Protein AF-A0A964MWN6-F1 (afdb_monomer_lite)

pLDDT: mean 82.0, std 18.93, range [24.66, 98.44]

Foldseek 3Di:
DDFAFAAADDDDDPDPPPPPPPPPQDPPPDPVNVVVDDPDDDPDDDDDPPDDEDDQECPDQAPQGHHNADPPWQWAWEDAQFWIWIATFQFIWIWTDCHPPDNDTHHTPDDRHGQLLSCDPLDWDSVVDTGGNKHWYQDPVVRHIYIDGDDPDDTDDDPPDDDDDDPPDDDDRDDDSHPPPVHPGDHRDRPPHDDDD

Secondary structure (DSSP, 8-state):
-----B--------S--------PPPPTTSHHHHHH---S--SSPPPP-------SSTTEEETTEEE---SS--EEEEE-SSEEEEEETTEEEEEE-SSSS-SSS--EEEEEEEGGGGGTTS-HHHHH---S--EEEEETTTTEEEEE----SPPPPPTTPPPPPPTTSPPPPPPPSSTT-S-SPPPPP-PPPPPP-

Sequence (197 aa):
MKTVIVFVLLLAASGQQPPNVGRPAAAPGSAEGAQVEQRAQGEGPAPEVVASFDGLGVGFEGPHGTSTGRNPSDNSLAVGPDHIVQVVNSKFAIFTKKGAKFDSTGRILYGAVNTNTLFSGFGGTCDARNNGDAVVRYDQLANRWLFVMPIFRRAAERPDQPAVPKPGGPALVSVPGVAGQPGRAARLITPPPAVAA

Structure (mmCIF, N/CA/C/O backbone):
data_AF-A0A964MWN6-F1
#
_entry.id   AF-A0A964MWN6-F1
#
loop_
_atom_site.group_PDB
_atom_site.id
_atom_site.type_symbol
_atom_site.label_atom_id
_atom_site.label_alt_id
_atom_site.label_comp_id
_atom_site.label_asym_id
_atom_site.label_entity_id
_atom_site.label_seq_id
_atom_site.pdbx_PDB_ins_code
_atom_site.Cartn_x
_atom_site.Cartn_y
_atom_site.Cartn_z
_atom_site.occupancy
_atom_site.B_iso_or_equiv
_atom_site.auth_seq_id
_atom_site.auth_comp_id
_atom_site.auth_asym_id
_atom_site.auth_atom_id
_atom_site.pdbx_PDB_model_num
ATOM 1 N N . MET A 1 1 ? 5.201 -17.113 12.337 1.00 28.30 1 MET A N 1
ATOM 2 C CA . MET A 1 1 ? 5.567 -16.091 11.328 1.00 28.30 1 MET A CA 1
ATOM 3 C C . MET A 1 1 ? 4.992 -16.499 9.975 1.00 28.30 1 MET A C 1
ATOM 5 O O . MET A 1 1 ? 5.456 -17.484 9.420 1.00 28.30 1 MET A O 1
ATOM 9 N N . LYS A 1 2 ? 3.949 -15.832 9.467 1.00 25.53 2 LYS A N 1
ATOM 10 C CA . LYS A 1 2 ? 3.402 -16.114 8.125 1.00 25.53 2 LYS A CA 1
ATOM 11 C C . LYS A 1 2 ? 3.334 -14.819 7.311 1.00 25.53 2 LYS A C 1
ATOM 13 O O . LYS A 1 2 ? 2.815 -13.814 7.792 1.00 25.53 2 LYS A O 1
ATOM 18 N N . THR A 1 3 ? 3.949 -14.919 6.138 1.00 24.66 3 THR A N 1
ATOM 19 C CA . THR A 1 3 ? 4.262 -13.962 5.071 1.00 24.66 3 THR A CA 1
ATOM 20 C C . THR A 1 3 ? 3.141 -12.971 4.750 1.00 24.66 3 THR A C 1
ATOM 22 O O . THR A 1 3 ? 2.000 -13.379 4.556 1.00 24.66 3 THR A O 1
ATOM 25 N N . VAL A 1 4 ? 3.475 -11.680 4.639 1.00 28.53 4 VAL A N 1
ATOM 26 C CA . VAL A 1 4 ? 2.650 -10.709 3.905 1.00 28.53 4 VAL A CA 1
ATOM 27 C C . VAL A 1 4 ? 2.867 -10.980 2.423 1.00 28.53 4 VAL A C 1
ATOM 29 O O . VAL A 1 4 ? 3.995 -10.911 1.943 1.00 28.53 4 VAL A O 1
ATOM 32 N N . ILE A 1 5 ? 1.794 -11.343 1.730 1.00 30.55 5 ILE A N 1
ATOM 33 C CA . ILE A 1 5 ? 1.815 -11.729 0.324 1.00 30.55 5 ILE A CA 1
ATOM 34 C C . ILE A 1 5 ? 1.378 -10.525 -0.512 1.00 30.55 5 ILE A C 1
ATOM 36 O O . ILE A 1 5 ? 0.227 -10.094 -0.422 1.00 30.55 5 ILE A O 1
ATOM 40 N N . VAL A 1 6 ? 2.294 -9.994 -1.319 1.00 32.97 6 VAL A N 1
ATOM 41 C CA . VAL A 1 6 ? 1.993 -8.987 -2.342 1.00 32.97 6 VAL A CA 1
ATOM 42 C C . VAL A 1 6 ? 1.888 -9.704 -3.680 1.00 32.97 6 VAL A C 1
ATOM 44 O O . VAL A 1 6 ? 2.848 -10.326 -4.128 1.00 32.97 6 VAL A O 1
ATOM 47 N N . PHE A 1 7 ? 0.713 -9.637 -4.302 1.00 30.62 7 PHE A N 1
ATOM 48 C CA . PHE A 1 7 ? 0.514 -10.084 -5.674 1.00 30.62 7 PHE A CA 1
ATOM 49 C C . PHE A 1 7 ? 0.381 -8.846 -6.554 1.00 30.62 7 PHE A C 1
ATOM 51 O O . PHE A 1 7 ? -0.592 -8.101 -6.452 1.00 30.62 7 PHE A O 1
ATOM 58 N N . VAL A 1 8 ? 1.333 -8.648 -7.460 1.00 33.81 8 VAL A N 1
ATOM 59 C CA . VAL A 1 8 ? 1.123 -7.762 -8.607 1.00 33.81 8 VAL A CA 1
ATOM 60 C C . VAL A 1 8 ? 0.287 -8.559 -9.606 1.00 33.81 8 VAL A C 1
ATOM 62 O O . VAL A 1 8 ? 0.817 -9.403 -10.325 1.00 33.81 8 VAL A O 1
ATOM 65 N N . LEU A 1 9 ? -1.036 -8.364 -9.594 1.00 30.02 9 LEU A N 1
ATOM 66 C CA . LEU A 1 9 ? -1.930 -8.987 -10.568 1.00 30.02 9 LEU A CA 1
ATOM 67 C C . LEU A 1 9 ? -2.339 -7.987 -11.659 1.00 30.02 9 LEU A C 1
ATOM 69 O O . LEU A 1 9 ? -2.907 -6.936 -11.369 1.00 30.02 9 LEU A O 1
ATOM 73 N N . LEU A 1 10 ? -2.135 -8.389 -12.915 1.00 32.97 10 LEU A N 1
ATOM 74 C CA . LEU A 1 10 ? -2.908 -7.929 -14.066 1.00 32.97 10 LEU A CA 1
ATOM 75 C C . LEU A 1 10 ? -4.251 -8.678 -14.107 1.00 32.97 10 LEU A C 1
ATOM 77 O O . LEU A 1 10 ? -4.266 -9.908 -14.171 1.00 32.97 10 LEU A O 1
ATOM 81 N N . LEU A 1 11 ? -5.380 -7.966 -14.097 1.00 27.80 11 LEU A N 1
ATOM 82 C CA . LEU A 1 11 ? -6.679 -8.590 -14.358 1.00 27.80 11 LEU A CA 1
ATOM 83 C C . LEU A 1 11 ? -6.699 -9.198 -15.770 1.00 27.80 11 LEU A C 1
ATOM 85 O O . LEU A 1 11 ? -6.693 -8.469 -16.757 1.00 27.80 11 LEU A O 1
ATOM 89 N N . ALA A 1 12 ? -6.811 -10.521 -15.856 1.00 33.16 12 ALA A N 1
ATOM 90 C CA . ALA A 1 12 ? -7.425 -11.190 -16.995 1.00 33.16 12 ALA A CA 1
ATOM 91 C C . ALA A 1 12 ? -8.796 -11.694 -16.532 1.00 33.16 12 ALA A C 1
ATOM 93 O O . ALA A 1 12 ? -8.899 -12.719 -15.861 1.00 33.16 12 ALA A O 1
ATOM 94 N N . ALA A 1 13 ? -9.849 -10.935 -16.829 1.00 31.22 13 ALA A N 1
ATOM 95 C CA . ALA A 1 13 ? -11.217 -11.398 -16.646 1.00 31.22 13 ALA A CA 1
ATOM 96 C C . ALA A 1 13 ? -11.638 -12.176 -17.903 1.00 31.22 13 ALA A C 1
ATOM 98 O O . ALA A 1 13 ? -11.971 -11.581 -18.926 1.00 31.22 13 ALA A O 1
ATOM 99 N N . SER A 1 14 ? -11.618 -13.511 -17.843 1.00 41.31 14 SER A N 1
ATOM 100 C CA . SER A 1 14 ? -12.318 -14.365 -18.813 1.00 41.31 14 SER A CA 1
ATOM 101 C C . SER A 1 14 ? -13.792 -14.454 -18.412 1.00 41.31 14 SER A C 1
ATOM 103 O O . SER A 1 14 ? -14.255 -15.421 -17.811 1.00 41.31 14 SER A O 1
ATOM 105 N N . GLY A 1 15 ? -14.504 -13.374 -18.685 1.00 36.53 15 GLY A N 1
ATOM 106 C CA . GLY A 1 15 ? -15.933 -13.241 -18.480 1.00 36.53 15 GLY A CA 1
ATOM 107 C C . GLY A 1 15 ? -16.311 -11.894 -19.053 1.00 36.53 15 GLY A C 1
ATOM 108 O O . GLY A 1 15 ? -16.055 -10.868 -18.427 1.00 36.53 15 GLY A O 1
ATOM 109 N N . GLN A 1 16 ? -16.835 -11.882 -20.278 1.00 38.03 16 GLN A N 1
ATOM 110 C CA . GLN A 1 16 ? -17.440 -10.683 -20.839 1.00 38.03 16 GLN A CA 1
ATOM 111 C C . GLN A 1 16 ? -18.676 -10.376 -19.998 1.00 38.03 16 GLN A C 1
ATOM 113 O O . GLN A 1 16 ? -19.775 -10.844 -20.280 1.00 38.03 16 GLN A O 1
ATOM 118 N N . GLN A 1 17 ? -18.487 -9.590 -18.941 1.00 38.50 17 GLN A N 1
ATOM 119 C CA . GLN A 1 17 ? -19.571 -8.777 -18.433 1.00 38.50 17 GLN A CA 1
ATOM 120 C C . GLN A 1 17 ? -20.017 -7.928 -19.631 1.00 38.50 17 GLN A C 1
ATOM 122 O O . GLN A 1 17 ? -19.151 -7.279 -20.235 1.00 38.50 17 GLN A O 1
ATOM 127 N N . PRO A 1 18 ? -21.300 -7.968 -20.046 1.00 35.84 18 PRO A N 1
ATOM 128 C CA . PRO A 1 18 ? -21.781 -7.039 -21.059 1.00 35.84 18 PRO A CA 1
ATOM 129 C C . PRO A 1 18 ? -21.331 -5.641 -20.635 1.00 35.84 18 PRO A C 1
ATOM 131 O O . PRO A 1 18 ? -21.319 -5.374 -19.425 1.00 35.84 18 PRO A O 1
ATOM 134 N N . PRO A 1 19 ? -20.884 -4.783 -21.572 1.00 43.97 19 PRO A N 1
ATOM 135 C CA . PRO A 1 19 ? -20.426 -3.459 -21.208 1.00 43.97 19 PRO A CA 1
ATOM 136 C C . PRO A 1 19 ? -21.556 -2.834 -20.408 1.00 43.97 19 PRO A C 1
ATOM 138 O O . PRO A 1 19 ? -22.655 -2.625 -20.919 1.00 43.97 19 PRO A O 1
ATOM 141 N N . ASN A 1 20 ? -21.310 -2.617 -19.118 1.00 46.06 20 ASN A N 1
ATOM 142 C CA . ASN A 1 20 ? -22.198 -1.816 -18.318 1.00 46.06 20 ASN A CA 1
ATOM 143 C C . ASN A 1 20 ? -21.935 -0.412 -18.841 1.00 46.06 20 ASN A C 1
ATOM 145 O O . ASN A 1 20 ? -21.062 0.298 -18.340 1.00 46.06 20 ASN A O 1
ATOM 149 N N . VAL A 1 21 ? -22.602 -0.064 -19.943 1.00 49.69 21 VAL A N 1
ATOM 150 C CA . VAL A 1 21 ? -22.671 1.298 -20.452 1.00 49.69 21 VAL A CA 1
ATOM 151 C C . VAL A 1 21 ? -23.584 2.020 -19.471 1.00 49.69 21 VAL A C 1
ATOM 153 O O . VAL A 1 21 ? -24.713 2.389 -19.782 1.00 49.69 21 VAL A O 1
ATOM 156 N N . GLY A 1 22 ? -23.123 2.120 -18.220 1.00 53.06 22 GLY A N 1
ATOM 157 C CA . GLY A 1 22 ? -23.716 2.992 -17.238 1.00 53.06 22 GLY A CA 1
ATOM 158 C C . GLY A 1 22 ? -23.808 4.339 -17.920 1.00 53.06 22 GLY A C 1
ATOM 159 O O . GLY A 1 22 ? -22.834 4.798 -18.526 1.00 53.06 22 GLY A O 1
ATOM 160 N N . ARG A 1 23 ? -25.012 4.911 -17.912 1.00 55.91 23 ARG A N 1
ATOM 161 C CA . ARG A 1 23 ? -25.248 6.252 -18.430 1.00 55.91 23 ARG A CA 1
ATOM 162 C C . ARG A 1 23 ? -24.095 7.142 -17.944 1.00 55.91 23 ARG A C 1
ATOM 164 O O . ARG A 1 23 ? -23.801 7.093 -16.746 1.00 55.91 23 ARG A O 1
ATOM 171 N N . PRO A 1 24 ? -23.408 7.878 -18.840 1.00 61.50 24 PRO A N 1
ATOM 172 C CA . PRO A 1 24 ? -22.303 8.729 -18.431 1.00 61.50 24 PRO A CA 1
ATOM 173 C C . PRO A 1 24 ? -22.754 9.587 -17.253 1.00 61.50 24 PRO A C 1
ATOM 175 O O . PRO A 1 24 ? -23.879 10.094 -17.256 1.00 61.50 24 PRO A O 1
ATOM 178 N N . ALA A 1 25 ? -21.906 9.672 -16.225 1.00 68.31 25 ALA A N 1
ATOM 179 C CA . ALA A 1 25 ? -22.199 10.469 -15.045 1.00 68.31 25 ALA A CA 1
ATOM 180 C C . ALA A 1 25 ? -22.634 11.868 -15.495 1.00 68.31 25 ALA A C 1
ATOM 182 O O . ALA A 1 25 ? -21.994 12.464 -16.367 1.00 68.31 25 ALA A O 1
ATOM 183 N N . ALA A 1 26 ? -23.746 12.357 -14.945 1.00 74.94 26 ALA A N 1
ATOM 184 C CA . ALA A 1 26 ? -24.250 13.675 -15.289 1.00 74.94 26 ALA A CA 1
ATOM 185 C C . ALA A 1 26 ? -23.145 14.712 -15.054 1.00 74.94 26 ALA A C 1
ATOM 187 O O . ALA A 1 26 ? -22.478 14.695 -14.016 1.00 74.94 26 ALA A O 1
ATOM 188 N N . ALA A 1 27 ? -22.925 15.591 -16.035 1.00 74.81 27 ALA A N 1
ATOM 189 C CA . ALA A 1 27 ? -21.871 16.590 -15.945 1.00 74.81 27 ALA A CA 1
ATOM 190 C C . ALA A 1 27 ? -22.065 17.445 -14.674 1.00 74.81 27 ALA A C 1
ATOM 192 O O . ALA A 1 27 ? -23.202 17.857 -14.401 1.00 74.81 27 ALA A O 1
ATOM 193 N N . PRO A 1 28 ? -20.996 17.737 -13.909 1.00 72.50 28 PRO A N 1
ATOM 194 C CA . PRO A 1 28 ? -21.079 18.640 -12.766 1.00 72.50 28 PRO A CA 1
ATOM 195 C C . PRO A 1 28 ? -21.712 19.977 -13.181 1.00 72.50 28 PRO A C 1
ATOM 197 O O . PRO A 1 28 ? -21.315 20.562 -14.185 1.00 72.50 28 PRO A O 1
ATOM 200 N N . GLY A 1 29 ? -22.727 20.437 -12.444 1.00 75.56 29 GLY A N 1
ATOM 201 C CA . GLY A 1 29 ? -23.453 21.682 -12.739 1.00 75.56 29 GLY A CA 1
ATOM 202 C C . GLY A 1 29 ? -24.549 21.586 -13.811 1.00 75.56 29 GLY A C 1
ATOM 203 O O . GLY A 1 29 ? -25.249 22.569 -14.044 1.00 75.56 29 GLY A O 1
ATOM 204 N N . SER A 1 30 ? -24.749 20.427 -14.447 1.00 84.56 30 SER A N 1
ATOM 205 C CA . SER A 1 30 ? -25.923 20.198 -15.301 1.00 84.56 30 SER A CA 1
ATOM 206 C C . SER A 1 30 ? -27.205 20.075 -14.471 1.00 84.56 30 SER A C 1
ATOM 208 O O . SER A 1 30 ? -27.163 19.704 -13.297 1.00 84.56 30 SER A O 1
ATOM 210 N N . ALA A 1 31 ? -28.363 20.317 -15.096 1.00 84.94 31 ALA A N 1
ATOM 211 C CA . ALA A 1 31 ? -29.659 20.092 -14.456 1.00 84.94 31 ALA A CA 1
ATOM 212 C C . ALA A 1 31 ? -29.800 18.648 -13.944 1.00 84.94 31 ALA A C 1
ATOM 214 O O . ALA A 1 31 ? -30.319 18.437 -12.856 1.00 84.94 31 ALA A O 1
ATOM 215 N N . GLU A 1 32 ? -29.281 17.667 -14.689 1.00 83.62 32 GLU A N 1
ATOM 216 C CA . GLU A 1 32 ? -29.275 16.254 -14.293 1.00 83.62 32 GLU A CA 1
ATOM 217 C C . GLU A 1 32 ? -28.345 15.985 -13.102 1.00 83.62 32 GLU A C 1
ATOM 219 O O . GLU A 1 32 ? -28.713 15.250 -12.190 1.00 83.62 32 GLU A O 1
ATOM 224 N N . GLY 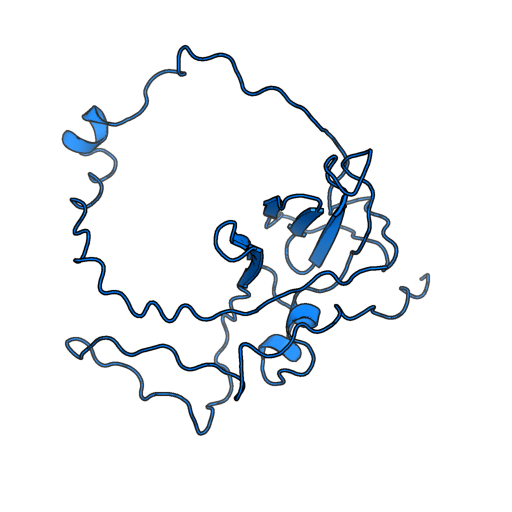A 1 33 ? -27.164 16.612 -13.075 1.00 82.44 33 GLY A N 1
ATOM 225 C CA . GLY A 1 33 ? -26.222 16.513 -11.958 1.00 82.44 33 GLY A CA 1
ATOM 226 C C . GLY A 1 33 ? -26.792 17.113 -10.675 1.00 82.44 33 GLY A C 1
ATOM 227 O O . GLY A 1 33 ? -26.651 16.526 -9.607 1.00 82.44 33 GLY A O 1
ATOM 228 N N . ALA A 1 34 ? -27.520 18.226 -10.792 1.00 84.81 34 ALA A N 1
ATOM 229 C CA . ALA A 1 34 ? -28.180 18.873 -9.662 1.00 84.81 34 ALA A CA 1
ATOM 230 C C . ALA A 1 34 ? -29.264 17.993 -9.005 1.00 84.81 34 ALA A C 1
ATOM 232 O O . ALA A 1 34 ? -29.507 18.146 -7.809 1.00 84.81 34 ALA A O 1
ATOM 233 N N . GLN A 1 35 ? -29.890 17.069 -9.752 1.00 83.69 35 GLN A N 1
ATOM 234 C CA . GLN A 1 35 ? -30.901 16.138 -9.218 1.00 83.69 35 GLN A CA 1
ATOM 235 C C . GLN A 1 35 ? -30.304 14.993 -8.385 1.00 83.69 35 GLN A C 1
ATOM 237 O O . GLN A 1 35 ? -31.010 14.415 -7.564 1.00 83.69 35 GLN A O 1
ATOM 242 N N . VAL A 1 36 ? -29.030 14.639 -8.596 1.00 84.06 36 VAL A N 1
ATOM 243 C CA . VAL A 1 36 ? -28.340 13.548 -7.871 1.00 84.06 36 VAL A CA 1
ATOM 244 C C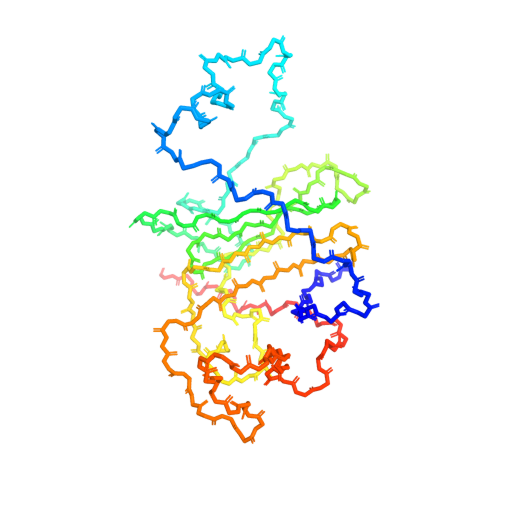 . VAL A 1 36 ? -27.302 14.056 -6.872 1.00 84.06 36 VAL A C 1
ATOM 246 O O . VAL A 1 36 ? -26.649 13.269 -6.189 1.00 84.06 36 VAL A O 1
ATOM 249 N N . GLU A 1 37 ? -27.129 15.372 -6.792 1.00 85.50 37 GLU A N 1
ATOM 250 C CA . GLU A 1 37 ? -26.219 16.011 -5.856 1.00 85.50 37 GLU A CA 1
ATOM 251 C C . GLU A 1 37 ? -26.713 15.821 -4.418 1.00 85.50 37 GLU A C 1
ATOM 253 O O . GLU A 1 37 ? -27.826 16.211 -4.059 1.00 85.50 37 GLU A O 1
ATOM 258 N N . GLN A 1 38 ? -25.861 15.250 -3.567 1.00 87.94 38 GLN A N 1
ATOM 259 C CA . GLN A 1 38 ? -26.134 15.179 -2.140 1.00 87.94 38 GLN A CA 1
ATOM 260 C C . GLN A 1 38 ? -26.035 16.586 -1.531 1.00 87.94 38 GLN A C 1
ATOM 262 O O . GLN A 1 38 ? -24.949 17.146 -1.411 1.00 87.94 38 GLN A O 1
ATOM 267 N N . ARG A 1 39 ? -27.179 17.150 -1.126 1.00 88.31 39 ARG A N 1
ATOM 268 C CA . ARG A 1 39 ? -27.290 18.515 -0.565 1.00 88.31 39 ARG A CA 1
ATOM 269 C C . ARG A 1 39 ? -27.444 18.563 0.954 1.00 88.31 39 ARG A C 1
ATOM 271 O O . ARG A 1 39 ? -27.471 19.642 1.535 1.00 88.31 39 ARG A O 1
ATOM 278 N N . ALA A 1 40 ? -27.563 17.405 1.589 1.00 90.38 40 ALA A N 1
ATOM 279 C CA . ALA A 1 40 ? -27.710 17.275 3.028 1.00 90.38 40 ALA A CA 1
ATOM 280 C C . ALA A 1 40 ? -26.941 16.052 3.535 1.00 90.38 40 ALA A C 1
ATOM 282 O O . ALA A 1 40 ? -26.679 15.098 2.793 1.00 90.38 40 ALA A O 1
ATOM 283 N N . GLN A 1 41 ? -26.591 16.083 4.817 1.00 90.31 41 GLN A N 1
ATOM 284 C CA . GLN A 1 41 ? -26.067 14.912 5.505 1.00 90.31 41 GLN A CA 1
ATOM 285 C C . GLN A 1 41 ? -27.137 13.812 5.522 1.00 90.31 41 GLN A C 1
ATOM 287 O O . GLN A 1 41 ? -28.323 14.101 5.661 1.00 90.31 41 GLN A O 1
ATOM 292 N N . GLY A 1 42 ? -26.723 12.554 5.372 1.00 90.44 42 GLY A N 1
ATOM 293 C CA . GLY A 1 42 ? -27.642 11.429 5.541 1.00 90.44 42 GLY A CA 1
ATOM 294 C C . GLY A 1 42 ? -28.166 11.345 6.979 1.00 90.44 42 GLY A C 1
ATOM 295 O O . GLY A 1 42 ? -27.459 11.696 7.918 1.00 90.44 42 GLY A O 1
ATOM 296 N N . GLU A 1 43 ? -29.388 10.844 7.154 1.00 93.94 43 GLU A N 1
ATOM 297 C CA . GLU A 1 43 ? -30.039 10.702 8.471 1.00 93.94 43 GLU A CA 1
ATOM 298 C C . GLU A 1 43 ? -29.502 9.521 9.299 1.00 93.94 43 GLU A C 1
ATOM 300 O O . GLU A 1 43 ? -29.842 9.358 10.469 1.00 93.94 43 GLU A O 1
ATOM 305 N N . GLY A 1 44 ? -28.670 8.672 8.690 1.00 93.75 44 GLY A N 1
ATOM 306 C CA . GLY A 1 44 ? -28.038 7.552 9.373 1.00 93.75 44 GLY A CA 1
ATOM 307 C C . GLY A 1 44 ? -27.070 8.014 10.470 1.00 93.75 44 GLY A C 1
ATOM 308 O O . GLY A 1 44 ? -26.496 9.102 10.377 1.00 93.75 44 GLY A O 1
ATOM 309 N N . PRO A 1 45 ? -26.846 7.183 11.502 1.00 93.94 45 PRO A N 1
ATOM 310 C CA . PRO A 1 45 ? -25.848 7.483 12.518 1.00 93.94 45 PRO A CA 1
ATOM 311 C C . PRO A 1 45 ? -24.469 7.665 11.877 1.00 93.94 45 PRO A C 1
ATOM 313 O O . PRO A 1 45 ? -24.126 7.004 10.891 1.00 93.94 45 PRO A O 1
ATOM 316 N N . ALA A 1 46 ? -23.663 8.555 12.455 1.00 91.00 46 ALA A N 1
ATOM 317 C CA . ALA A 1 46 ? -22.284 8.726 12.027 1.00 91.00 46 ALA A CA 1
ATOM 318 C C . ALA A 1 46 ? -21.502 7.407 12.194 1.00 91.00 46 ALA A C 1
ATOM 320 O O . ALA A 1 46 ? -21.748 6.671 13.155 1.00 91.00 46 ALA A O 1
ATOM 321 N N . PRO A 1 47 ? -20.542 7.105 11.302 1.00 91.38 47 PRO A N 1
ATOM 322 C CA . PRO A 1 47 ? -19.643 5.977 11.497 1.00 91.38 47 PRO A CA 1
ATOM 323 C C . PRO A 1 47 ? -18.901 6.082 12.835 1.00 91.38 47 PRO A C 1
ATOM 325 O O . PRO A 1 47 ? -18.359 7.135 13.174 1.00 91.38 47 PRO A O 1
ATOM 328 N N . GLU A 1 48 ? -18.848 4.981 13.579 1.00 94.94 48 GLU A N 1
ATOM 329 C CA . GLU A 1 48 ? -18.087 4.906 14.824 1.00 94.94 48 GLU A CA 1
ATOM 330 C C . GLU A 1 48 ? -16.580 4.818 14.537 1.00 94.94 48 GLU A C 1
ATOM 332 O O . GLU A 1 48 ? -16.123 4.022 13.708 1.00 94.94 48 GLU A O 1
ATOM 337 N N . VAL A 1 49 ? -15.785 5.605 15.265 1.00 93.75 49 VAL A N 1
ATOM 338 C CA . VAL A 1 49 ? -14.323 5.484 15.247 1.00 93.75 49 VAL A CA 1
ATOM 339 C C . VAL A 1 49 ? -13.912 4.310 16.131 1.00 93.75 49 VAL A C 1
ATOM 341 O O . VAL A 1 49 ? -13.754 4.439 17.339 1.00 93.75 49 VAL A O 1
ATOM 344 N N . VAL A 1 50 ? -13.702 3.152 15.508 1.00 92.56 50 VAL A N 1
ATOM 345 C CA . VAL A 1 50 ? -13.333 1.912 16.217 1.00 92.56 50 VAL A CA 1
ATOM 346 C C . VAL A 1 50 ? -11.833 1.777 16.505 1.00 92.56 50 VAL A C 1
ATOM 348 O O . VAL A 1 50 ? -11.413 0.872 17.226 1.00 92.56 50 VAL A O 1
ATOM 351 N N . ALA A 1 51 ? -11.001 2.626 15.899 1.00 93.88 51 ALA A N 1
ATOM 352 C CA . ALA A 1 51 ? -9.562 2.669 16.128 1.00 93.88 51 ALA A CA 1
ATOM 353 C C . ALA A 1 51 ? -8.987 4.031 15.725 1.00 93.88 51 ALA A C 1
ATOM 355 O O . ALA A 1 51 ? -9.383 4.598 14.708 1.00 93.88 51 ALA A O 1
ATOM 356 N N . SER A 1 52 ? -8.009 4.502 16.495 1.00 95.62 52 SER A N 1
ATOM 357 C CA . SER A 1 52 ? -7.179 5.665 16.185 1.00 95.62 52 SER A CA 1
ATOM 358 C C . SER A 1 52 ? -5.756 5.372 16.649 1.00 95.62 52 SER A C 1
ATOM 360 O O . SER A 1 52 ? -5.566 4.866 17.755 1.00 95.62 52 SER A O 1
ATOM 362 N N . PHE A 1 53 ? -4.779 5.600 15.781 1.00 95.44 53 PHE A N 1
ATOM 363 C CA . PHE A 1 53 ? -3.364 5.362 16.050 1.00 95.44 53 PHE A CA 1
ATOM 364 C C . PHE A 1 53 ? -2.512 6.164 15.066 1.00 95.44 53 PHE A C 1
ATOM 366 O O . PHE A 1 53 ? -2.984 6.532 13.986 1.00 95.44 53 PHE A O 1
ATOM 373 N N . ASP A 1 54 ? -1.250 6.388 15.424 1.00 94.38 54 ASP A N 1
ATOM 374 C CA . ASP A 1 54 ? -0.311 7.109 14.572 1.00 94.38 54 ASP A CA 1
ATOM 375 C C . ASP A 1 54 ? 0.073 6.281 13.341 1.00 94.38 54 ASP A C 1
ATOM 377 O O . ASP A 1 54 ? 0.513 5.131 13.428 1.00 94.38 54 ASP A O 1
ATOM 381 N N . GLY A 1 55 ? -0.122 6.880 12.167 1.00 93.94 55 GLY A N 1
ATOM 382 C CA . GLY A 1 55 ? 0.213 6.280 10.882 1.00 93.94 55 GLY A CA 1
ATOM 383 C C . GLY A 1 55 ? 1.654 6.544 10.447 1.00 93.94 55 GLY A C 1
ATOM 384 O O . GLY A 1 55 ? 2.490 7.078 11.171 1.00 93.94 55 GLY A O 1
ATOM 385 N N . LEU A 1 56 ? 1.946 6.186 9.202 1.00 95.12 56 LEU A N 1
ATOM 386 C CA . LEU A 1 56 ? 3.202 6.512 8.544 1.00 95.12 56 LEU A CA 1
ATOM 387 C C . LEU A 1 56 ? 3.278 8.025 8.288 1.00 95.12 56 LEU A C 1
ATOM 389 O O . LEU A 1 56 ? 2.490 8.565 7.521 1.00 95.12 56 LEU A O 1
ATOM 393 N N . GLY A 1 57 ? 4.235 8.711 8.908 1.00 92.56 57 GLY A N 1
ATOM 394 C CA . GLY A 1 57 ? 4.362 10.167 8.826 1.00 92.56 57 GLY A CA 1
ATOM 395 C C . GLY A 1 57 ? 5.511 10.690 9.684 1.00 92.56 57 GLY A C 1
ATOM 396 O O . GLY A 1 57 ? 6.418 9.930 10.017 1.00 92.56 57 GLY A O 1
ATOM 397 N N . VAL A 1 58 ? 5.478 11.980 10.025 1.00 90.81 58 VAL A N 1
ATOM 398 C CA . VAL A 1 58 ? 6.430 12.598 10.966 1.00 90.81 58 VAL A CA 1
ATOM 399 C C . VAL A 1 58 ? 6.357 11.872 12.312 1.00 90.81 58 VAL A C 1
ATOM 401 O O . VAL A 1 58 ? 5.266 11.672 12.834 1.00 90.81 58 VAL A O 1
ATOM 404 N N . GLY A 1 59 ? 7.510 11.492 12.870 1.00 90.62 59 GLY A N 1
ATOM 405 C CA . GLY A 1 59 ? 7.584 10.784 14.155 1.00 90.62 59 GLY A CA 1
ATOM 406 C C . GLY A 1 59 ? 7.345 9.275 14.060 1.00 90.62 59 GLY A C 1
ATOM 407 O O . GLY A 1 59 ? 7.336 8.596 15.080 1.00 90.62 59 GLY A O 1
ATOM 408 N N . PHE A 1 60 ? 7.177 8.723 12.853 1.00 94.50 60 PHE A N 1
ATOM 409 C CA . PHE A 1 60 ? 7.074 7.278 12.680 1.00 94.50 60 PHE A CA 1
ATOM 410 C C . PHE A 1 60 ? 8.415 6.600 12.981 1.00 94.50 60 PHE A C 1
ATOM 412 O O . PHE A 1 60 ? 9.417 6.882 12.317 1.00 94.50 60 PHE A O 1
ATOM 419 N N . GLU A 1 61 ? 8.396 5.633 13.896 1.00 93.44 61 GLU A N 1
ATOM 420 C CA . GLU A 1 61 ? 9.527 4.768 14.237 1.00 93.44 61 GLU A CA 1
ATOM 421 C C . GLU A 1 61 ? 9.122 3.300 14.069 1.00 93.44 61 GLU A C 1
ATOM 423 O O . GLU A 1 61 ? 8.393 2.729 14.879 1.00 93.44 61 GLU A O 1
ATOM 428 N N . GLY A 1 62 ? 9.564 2.683 12.972 1.00 91.81 62 GLY A N 1
ATOM 429 C CA . GLY A 1 62 ? 9.248 1.295 12.656 1.00 91.81 62 GLY A CA 1
ATOM 430 C C . GLY A 1 62 ? 10.468 0.375 12.703 1.00 91.81 62 GLY A C 1
ATOM 431 O O . GLY A 1 62 ? 11.611 0.834 12.743 1.00 91.81 62 GLY A O 1
ATOM 432 N N . PRO A 1 63 ? 10.252 -0.948 12.603 1.00 91.06 63 PRO A N 1
ATOM 433 C CA . PRO A 1 63 ? 11.332 -1.935 12.628 1.00 91.06 63 PRO A CA 1
ATOM 434 C C . PRO A 1 63 ? 12.334 -1.802 11.467 1.00 91.06 63 PRO A C 1
ATOM 436 O O . PRO A 1 63 ? 13.391 -2.422 11.510 1.00 91.06 63 PRO A O 1
ATOM 439 N N . HIS A 1 64 ? 12.021 -1.011 10.435 1.00 91.44 64 HIS A N 1
ATOM 440 C CA . HIS A 1 64 ? 12.890 -0.771 9.277 1.00 91.44 64 HIS A CA 1
ATOM 441 C C . HIS A 1 64 ? 13.332 0.695 9.163 1.00 91.44 64 HIS A C 1
ATOM 443 O O . HIS A 1 64 ? 13.694 1.148 8.078 1.00 91.44 64 HIS A O 1
ATOM 449 N N . GLY A 1 65 ? 13.287 1.439 10.270 1.00 89.19 65 GLY A N 1
ATOM 450 C CA . GLY A 1 65 ? 13.719 2.831 10.346 1.00 89.19 65 GLY A CA 1
ATOM 451 C C . GLY A 1 65 ? 12.567 3.824 10.456 1.00 89.19 65 GLY A C 1
ATOM 452 O O . GLY A 1 65 ? 11.395 3.459 10.598 1.00 89.19 65 GLY A O 1
ATOM 453 N N . THR A 1 66 ? 12.934 5.101 10.403 1.00 91.12 66 THR A N 1
ATOM 454 C CA . THR A 1 66 ? 12.027 6.222 10.640 1.00 91.12 66 THR A CA 1
ATOM 455 C C . THR A 1 66 ? 11.428 6.775 9.347 1.00 91.12 66 THR A C 1
ATOM 457 O O . THR A 1 66 ? 11.918 6.522 8.240 1.00 91.12 66 THR A O 1
ATOM 460 N N . SER A 1 67 ? 10.345 7.541 9.478 1.00 89.25 67 SER A N 1
ATOM 461 C CA . SER A 1 67 ? 9.843 8.408 8.410 1.00 89.25 67 SER A CA 1
ATOM 462 C C . SER A 1 67 ? 9.785 9.845 8.911 1.00 89.25 67 SER A C 1
ATOM 464 O O . SER A 1 67 ? 9.324 10.117 10.015 1.00 89.25 67 SER A O 1
ATOM 466 N N . THR A 1 68 ? 10.251 10.777 8.087 1.00 84.38 68 THR A N 1
ATOM 467 C CA . THR A 1 68 ? 10.165 12.217 8.360 1.00 84.38 68 THR A CA 1
ATOM 468 C C . THR A 1 68 ? 8.974 12.869 7.657 1.00 84.38 68 THR A C 1
ATOM 470 O O . THR A 1 68 ? 8.758 14.066 7.812 1.00 84.38 68 THR A O 1
ATOM 473 N N . GLY A 1 69 ? 8.191 12.097 6.892 1.00 78.94 69 GLY A N 1
ATOM 474 C CA . GLY A 1 69 ? 7.089 12.606 6.075 1.00 78.94 69 GLY A CA 1
ATOM 475 C C . GLY A 1 69 ? 7.540 13.471 4.888 1.00 78.94 69 GLY A C 1
ATOM 476 O O . GLY A 1 69 ? 8.718 13.790 4.717 1.00 78.94 69 GLY A O 1
ATOM 477 N N . ARG A 1 70 ? 6.581 13.836 4.031 1.00 82.62 70 ARG A N 1
ATOM 478 C CA . ARG A 1 70 ? 6.752 14.810 2.944 1.00 82.62 70 ARG A CA 1
ATOM 479 C C . ARG A 1 70 ? 5.456 15.609 2.784 1.00 82.62 70 ARG A C 1
ATOM 481 O O . ARG A 1 70 ? 4.382 15.102 3.088 1.00 82.62 70 ARG A O 1
ATOM 488 N N . ASN A 1 71 ? 5.570 16.864 2.351 1.00 81.88 71 ASN A N 1
ATOM 489 C CA . ASN A 1 71 ? 4.441 17.780 2.184 1.00 81.88 71 ASN A CA 1
ATOM 490 C C . ASN A 1 71 ? 4.343 18.242 0.709 1.00 81.88 71 ASN A C 1
ATOM 492 O O . ASN A 1 71 ? 5.368 18.689 0.181 1.00 81.88 71 ASN A O 1
ATOM 496 N N . PRO A 1 72 ? 3.173 18.149 0.040 1.00 86.69 72 PRO A N 1
ATOM 497 C CA . PRO A 1 72 ? 1.954 17.478 0.504 1.00 86.69 72 PRO A CA 1
ATOM 498 C C . PRO A 1 72 ? 2.135 15.966 0.686 1.00 86.69 72 PRO A C 1
ATOM 500 O O . PRO A 1 72 ? 3.038 15.343 0.120 1.00 86.69 72 PRO A O 1
ATOM 503 N N . SER A 1 73 ? 1.285 15.404 1.543 1.00 87.56 73 SER A N 1
ATOM 504 C CA . SER A 1 73 ? 1.249 13.973 1.839 1.00 87.56 73 SER A CA 1
ATOM 505 C C . SER A 1 73 ? 0.380 13.262 0.808 1.00 87.56 73 SER A C 1
ATOM 507 O O . SER A 1 73 ? -0.823 13.516 0.742 1.00 87.56 73 SER A O 1
ATOM 509 N N . ASP A 1 74 ? 0.965 12.333 0.055 1.00 91.19 74 ASP A N 1
ATOM 510 C CA . ASP A 1 74 ? 0.235 11.516 -0.918 1.00 91.19 74 ASP A CA 1
ATOM 511 C C . ASP A 1 74 ? -0.124 10.182 -0.260 1.00 91.19 74 ASP A C 1
ATOM 513 O O . ASP A 1 74 ? 0.687 9.255 -0.203 1.00 91.19 74 ASP A O 1
ATOM 517 N N . ASN A 1 75 ? -1.323 10.114 0.319 1.00 92.25 75 ASN A N 1
ATOM 518 C CA . ASN A 1 75 ? -1.740 8.988 1.153 1.00 92.25 75 ASN A CA 1
ATOM 519 C C . ASN A 1 75 ? -2.560 7.965 0.365 1.00 92.25 75 ASN A C 1
ATOM 521 O O . ASN A 1 75 ? -3.572 8.290 -0.259 1.00 92.25 75 ASN A O 1
ATOM 525 N N . SER A 1 76 ? -2.197 6.693 0.499 1.00 96.25 76 SER A N 1
ATOM 526 C CA . SER A 1 76 ? -3.045 5.567 0.121 1.00 96.25 76 SER A CA 1
ATOM 527 C C . SER A 1 76 ? -3.133 4.582 1.276 1.00 96.25 76 SER A C 1
ATOM 529 O O . SER A 1 76 ? -2.133 4.278 1.918 1.00 96.25 76 SER A O 1
ATOM 531 N N . LEU A 1 77 ? -4.326 4.064 1.552 1.00 96.50 77 LEU A N 1
ATOM 532 C CA . LEU A 1 77 ? -4.547 3.104 2.625 1.00 96.50 77 LEU A CA 1
ATOM 533 C C . LEU A 1 77 ? -5.528 2.033 2.171 1.00 96.50 77 LEU A C 1
ATOM 535 O O . LEU A 1 77 ? -6.490 2.312 1.450 1.00 96.50 77 LEU A O 1
ATOM 539 N N . ALA A 1 78 ? -5.287 0.805 2.615 1.00 98.06 78 ALA A N 1
ATOM 540 C CA . ALA A 1 78 ? -6.229 -0.286 2.472 1.00 98.06 78 ALA A CA 1
ATOM 541 C C . ALA A 1 78 ? -6.220 -1.182 3.709 1.00 98.06 78 ALA A C 1
ATOM 543 O O . ALA A 1 78 ? -5.206 -1.351 4.389 1.00 98.06 78 ALA A O 1
ATOM 544 N N . VAL A 1 79 ? -7.383 -1.760 3.989 1.00 97.06 79 VAL A N 1
ATOM 545 C CA . VAL A 1 79 ? -7.632 -2.588 5.164 1.00 97.06 79 VAL A CA 1
ATOM 546 C C . VAL A 1 79 ? -7.969 -3.995 4.689 1.00 97.06 79 VAL A C 1
ATOM 548 O O . VAL A 1 79 ? -8.930 -4.189 3.948 1.00 97.06 79 VAL A O 1
ATOM 551 N N . GLY A 1 80 ? -7.156 -4.964 5.097 1.00 96.56 80 GLY A N 1
ATOM 552 C CA . GLY A 1 80 ? -7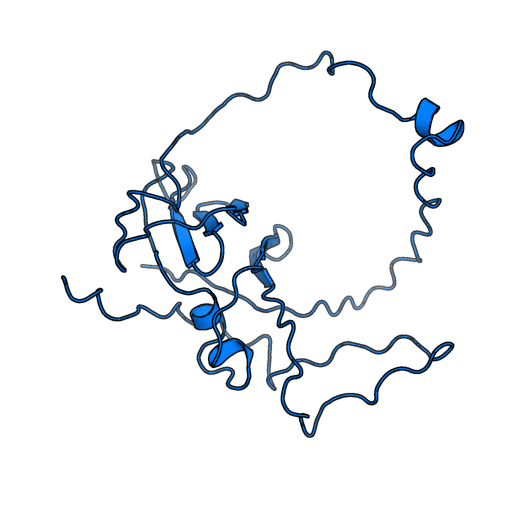.437 -6.387 4.937 1.00 96.56 80 GLY A CA 1
ATOM 553 C C . GLY A 1 80 ? -8.053 -6.974 6.212 1.00 96.56 80 GLY A C 1
ATOM 554 O O . GLY A 1 80 ? -8.342 -6.234 7.152 1.00 96.56 80 GLY A O 1
ATOM 555 N N . PRO A 1 81 ? -8.208 -8.306 6.297 1.00 96.00 81 PRO A N 1
ATOM 556 C CA . PRO A 1 81 ? -8.815 -8.958 7.460 1.00 96.00 81 PRO A CA 1
ATOM 557 C C . PRO A 1 81 ? -8.057 -8.684 8.767 1.00 96.00 81 PRO A C 1
ATOM 559 O O . PRO A 1 81 ? -8.669 -8.376 9.785 1.00 96.00 81 PRO A O 1
ATOM 562 N N . ASP A 1 82 ? -6.721 -8.723 8.704 1.00 96.75 82 ASP A N 1
ATOM 563 C CA . ASP A 1 82 ? -5.836 -8.622 9.874 1.00 96.75 82 ASP A CA 1
ATOM 564 C C . ASP A 1 82 ? -4.767 -7.526 9.765 1.00 96.75 82 ASP A C 1
ATOM 566 O O . ASP A 1 82 ? -4.026 -7.290 10.713 1.00 96.75 82 ASP A O 1
ATOM 570 N N . HIS A 1 83 ? -4.627 -6.854 8.622 1.00 97.56 83 HIS A N 1
ATOM 571 C CA . HIS A 1 83 ? -3.568 -5.858 8.439 1.00 97.56 83 HIS A CA 1
ATOM 572 C C . HIS A 1 83 ? -4.135 -4.578 7.838 1.00 97.56 83 HIS A C 1
ATOM 574 O O . HIS A 1 83 ? -5.043 -4.625 7.006 1.00 97.56 83 HIS A O 1
ATOM 580 N N . ILE A 1 84 ? -3.561 -3.449 8.234 1.00 98.31 84 ILE A N 1
ATOM 581 C CA . ILE A 1 84 ? -3.748 -2.155 7.578 1.00 98.31 84 ILE A CA 1
ATOM 582 C C . ILE A 1 84 ? -2.450 -1.857 6.850 1.00 98.31 84 ILE A C 1
ATOM 584 O O . ILE A 1 84 ? -1.376 -1.941 7.445 1.00 98.31 84 ILE A O 1
ATOM 588 N N . VAL A 1 85 ? -2.538 -1.536 5.566 1.00 98.25 85 VAL A N 1
ATOM 589 C CA . VAL A 1 85 ? -1.379 -1.152 4.764 1.00 98.25 85 VAL A CA 1
ATOM 590 C C . VAL A 1 85 ? -1.548 0.296 4.362 1.00 98.25 85 VAL A C 1
ATOM 592 O O . VAL A 1 85 ? -2.584 0.671 3.812 1.00 98.25 85 VAL A O 1
ATOM 595 N N . GLN A 1 86 ? -0.520 1.091 4.634 1.00 97.44 86 GLN A N 1
ATOM 596 C CA . GLN A 1 86 ? -0.484 2.504 4.302 1.00 97.44 86 GLN A CA 1
ATOM 597 C C . GLN A 1 86 ? 0.731 2.790 3.431 1.00 97.44 86 GLN A C 1
ATOM 599 O O . GLN A 1 86 ? 1.839 2.351 3.736 1.00 97.44 86 GLN A O 1
ATOM 604 N N . VAL A 1 87 ? 0.511 3.550 2.369 1.00 96.56 87 VAL A N 1
ATOM 605 C CA . VAL A 1 87 ? 1.534 4.189 1.551 1.00 96.56 87 VAL A CA 1
ATOM 606 C C . VAL A 1 87 ? 1.442 5.687 1.803 1.00 96.56 87 VAL A C 1
ATOM 608 O O . VAL A 1 87 ? 0.343 6.244 1.787 1.00 96.56 87 VAL A O 1
ATOM 611 N N . VAL A 1 88 ? 2.585 6.321 2.044 1.00 95.62 88 VAL A N 1
ATOM 612 C CA . VAL A 1 88 ? 2.711 7.775 2.145 1.00 95.62 88 VAL A CA 1
ATOM 613 C C . VAL A 1 88 ? 3.877 8.212 1.281 1.00 95.62 88 VAL A C 1
ATOM 615 O O . VAL A 1 88 ? 5.034 7.862 1.547 1.00 95.62 88 VAL A O 1
ATOM 618 N N . ASN A 1 89 ? 3.550 8.938 0.214 1.00 93.00 89 ASN A N 1
ATOM 619 C CA . ASN A 1 89 ? 4.466 9.281 -0.860 1.00 93.00 89 ASN A CA 1
ATOM 620 C C . ASN A 1 89 ? 5.254 8.029 -1.307 1.00 93.00 89 ASN A C 1
ATOM 622 O O . ASN A 1 89 ? 4.705 7.075 -1.851 1.00 93.00 89 ASN A O 1
ATOM 626 N N . SER A 1 90 ? 6.567 7.998 -1.067 1.00 93.00 90 SER A N 1
ATOM 627 C CA . SER A 1 90 ? 7.455 6.933 -1.553 1.00 93.00 90 SER A CA 1
ATOM 628 C C . SER A 1 90 ? 7.805 5.880 -0.504 1.00 93.00 90 SER A C 1
ATOM 630 O O . SER A 1 90 ? 8.808 5.173 -0.652 1.00 93.00 90 SER A O 1
ATOM 632 N N . LYS A 1 91 ? 7.019 5.797 0.574 1.00 94.50 91 LYS A N 1
ATOM 633 C CA . LYS A 1 91 ? 7.197 4.852 1.679 1.00 94.50 91 LYS A CA 1
ATOM 634 C C . LYS A 1 91 ? 5.909 4.085 1.945 1.00 94.50 91 LYS A C 1
ATOM 636 O O . LYS A 1 91 ? 4.823 4.614 1.742 1.00 94.50 91 LYS A O 1
ATOM 641 N N . PHE A 1 92 ? 6.020 2.866 2.460 1.00 96.12 92 PHE A N 1
ATOM 642 C CA . PHE A 1 92 ? 4.879 2.114 2.968 1.00 96.12 92 PHE A CA 1
ATOM 643 C C . PHE A 1 92 ? 5.180 1.424 4.300 1.00 96.12 92 PHE A C 1
ATOM 645 O O . PHE A 1 92 ? 6.336 1.154 4.652 1.00 96.12 92 PHE A O 1
ATOM 652 N N . ALA A 1 93 ? 4.108 1.158 5.039 1.00 97.00 93 ALA A N 1
ATOM 653 C CA . ALA A 1 93 ? 4.113 0.491 6.329 1.00 97.00 93 ALA A CA 1
ATOM 654 C C . ALA A 1 93 ? 2.907 -0.450 6.454 1.00 97.00 93 ALA A C 1
ATOM 656 O O . ALA A 1 93 ? 1.897 -0.305 5.758 1.00 97.00 93 ALA A O 1
ATOM 657 N N . ILE A 1 94 ? 3.035 -1.433 7.343 1.00 98.00 94 ILE A N 1
ATOM 658 C CA . ILE A 1 94 ? 1.993 -2.415 7.645 1.00 98.00 94 ILE A CA 1
ATOM 659 C C . ILE A 1 94 ? 1.759 -2.408 9.144 1.00 98.00 94 ILE A C 1
ATOM 661 O O . ILE A 1 94 ? 2.699 -2.573 9.922 1.00 98.00 94 ILE A O 1
ATOM 665 N N . PHE A 1 95 ? 0.497 -2.282 9.526 1.00 98.44 95 PHE A N 1
ATOM 666 C CA . PHE A 1 95 ? 0.040 -2.242 10.903 1.00 98.44 95 PHE A CA 1
ATOM 667 C C . PHE A 1 95 ? -0.881 -3.425 11.188 1.00 98.44 95 PHE A C 1
ATOM 669 O O . PHE A 1 95 ? -1.502 -3.987 10.277 1.00 98.44 95 PHE A O 1
ATOM 676 N N . THR A 1 96 ? -0.994 -3.801 12.457 1.00 98.38 96 THR A N 1
ATOM 677 C CA . THR A 1 96 ? -2.019 -4.749 12.894 1.00 98.38 96 THR A CA 1
ATOM 678 C C . THR A 1 96 ? -3.412 -4.152 12.714 1.00 98.38 96 THR A C 1
ATOM 680 O O . THR A 1 96 ? -3.629 -2.953 12.902 1.00 98.38 96 THR A O 1
ATOM 683 N N . LYS A 1 97 ? -4.381 -5.009 12.407 1.00 97.62 97 LYS A N 1
ATOM 684 C CA . LYS A 1 97 ? -5.802 -4.747 12.609 1.00 97.62 97 LYS A CA 1
ATOM 685 C C . LYS A 1 97 ? -6.343 -5.765 13.597 1.00 97.62 97 LYS A C 1
ATOM 687 O O . LYS A 1 97 ? -6.145 -6.964 13.401 1.00 97.62 97 LYS A O 1
ATOM 692 N N . LYS A 1 98 ? -7.075 -5.285 14.604 1.00 96.88 98 LYS A N 1
ATOM 693 C CA . LYS A 1 98 ? -7.847 -6.149 15.493 1.00 96.88 98 LYS A CA 1
ATOM 694 C C . LYS A 1 98 ? -8.790 -7.015 14.656 1.00 96.88 98 LYS A C 1
ATOM 696 O O . LYS A 1 98 ? -9.587 -6.492 13.865 1.00 96.88 98 LYS A O 1
ATOM 701 N N . GLY A 1 99 ? -8.657 -8.323 14.824 1.00 91.44 99 GLY A N 1
ATOM 702 C CA . GLY A 1 99 ? -9.277 -9.335 13.979 1.00 91.44 99 GLY A CA 1
ATOM 703 C C . GLY A 1 99 ? -8.957 -10.736 14.488 1.00 91.44 99 GLY A C 1
ATOM 704 O O . GLY A 1 99 ? -8.726 -10.932 15.678 1.00 91.44 99 GLY A O 1
ATOM 705 N N . ALA A 1 100 ? -8.925 -11.714 13.587 1.00 94.81 100 ALA A N 1
ATOM 706 C CA . ALA A 1 100 ? -8.659 -13.102 13.961 1.00 94.81 100 ALA A CA 1
ATOM 707 C C . ALA A 1 100 ? -7.202 -13.315 14.406 1.00 94.81 100 ALA A C 1
ATOM 709 O O . ALA A 1 100 ? -6.923 -14.179 15.236 1.00 94.81 100 ALA A O 1
ATOM 710 N N . LYS A 1 101 ? -6.264 -12.542 13.845 1.00 96.75 101 LYS A N 1
ATOM 711 C CA . LYS A 1 101 ? -4.824 -12.725 14.074 1.00 96.75 101 LYS A CA 1
ATOM 712 C C . LYS A 1 101 ? -4.231 -11.815 15.148 1.00 96.75 101 LYS A C 1
ATOM 714 O O . LYS A 1 101 ? -3.218 -12.179 15.745 1.00 96.75 101 LYS A O 1
ATOM 719 N N . PHE A 1 102 ? -4.797 -10.629 15.349 1.00 97.69 102 PHE A N 1
ATOM 720 C CA . PHE A 1 102 ? -4.270 -9.637 16.285 1.00 97.69 102 PHE A CA 1
ATOM 721 C C . PHE A 1 102 ? -5.369 -9.141 17.222 1.00 97.69 102 PHE A C 1
ATOM 723 O O . PHE A 1 102 ? -6.511 -8.937 16.814 1.00 97.69 102 PHE A O 1
ATOM 730 N N . ASP A 1 103 ? -4.994 -8.910 18.473 1.00 96.75 103 ASP A N 1
ATOM 731 C CA . ASP A 1 103 ? -5.848 -8.401 19.551 1.00 96.75 103 ASP A CA 1
ATOM 732 C C . ASP A 1 103 ? -6.059 -6.878 19.498 1.00 96.75 103 ASP A C 1
ATOM 734 O O . ASP A 1 103 ? -7.010 -6.346 20.073 1.00 96.75 103 ASP A O 1
ATOM 738 N N . SER A 1 104 ? -5.184 -6.182 18.775 1.00 96.88 104 SER A N 1
ATOM 739 C CA . SER A 1 104 ? -5.051 -4.730 18.754 1.00 96.88 104 SER A CA 1
ATOM 740 C C . SER A 1 104 ? -4.858 -4.204 17.330 1.00 96.88 104 SER A C 1
ATOM 742 O O . SER A 1 104 ? -4.303 -4.875 16.453 1.00 96.88 104 SER A O 1
ATOM 744 N N . THR A 1 105 ? -5.311 -2.972 17.098 1.00 98.31 105 THR A N 1
ATOM 745 C CA . THR A 1 105 ? -5.106 -2.231 15.846 1.00 98.31 105 THR A CA 1
ATOM 746 C C . THR A 1 105 ? -3.987 -1.210 16.034 1.00 98.31 105 THR A C 1
ATOM 748 O O . THR A 1 105 ? -3.920 -0.575 17.081 1.00 98.31 105 THR A O 1
ATOM 751 N N . GLY A 1 106 ? -3.141 -1.031 15.019 1.00 97.00 106 GLY A N 1
ATOM 752 C CA . GLY A 1 106 ? -2.193 0.085 14.955 1.00 97.00 106 GLY A CA 1
ATOM 753 C C . GLY A 1 106 ? -0.754 -0.228 15.352 1.00 97.00 106 GLY A C 1
ATOM 754 O O . GLY A 1 106 ? 0.115 0.623 15.199 1.00 97.00 106 GLY A O 1
ATOM 755 N N . ARG A 1 107 ? -0.442 -1.455 15.788 1.00 97.38 107 ARG A N 1
ATOM 756 C CA . ARG A 1 107 ? 0.952 -1.830 16.056 1.00 97.38 107 ARG A CA 1
ATOM 757 C C . ARG A 1 107 ? 1.714 -2.002 14.745 1.00 97.38 107 ARG A C 1
ATOM 759 O O . ARG A 1 107 ? 1.271 -2.736 13.863 1.00 97.38 107 ARG A O 1
ATOM 766 N N . ILE A 1 108 ? 2.884 -1.378 14.644 1.00 97.00 108 ILE A N 1
ATOM 767 C CA . ILE A 1 108 ? 3.739 -1.440 13.455 1.00 97.00 108 ILE A CA 1
ATOM 768 C C . ILE A 1 108 ? 4.327 -2.851 13.318 1.00 97.00 108 ILE A C 1
ATOM 770 O O . ILE A 1 108 ? 4.961 -3.378 14.231 1.00 97.00 108 ILE A O 1
ATOM 774 N N . LEU A 1 109 ? 4.116 -3.471 12.159 1.00 95.62 109 LEU A N 1
ATOM 775 C CA . LEU A 1 109 ? 4.686 -4.771 11.791 1.00 95.62 109 LEU A CA 1
ATOM 776 C C . LEU A 1 109 ? 5.811 -4.627 10.765 1.00 95.62 109 LEU A C 1
ATOM 778 O O . LEU A 1 109 ? 6.717 -5.456 10.714 1.00 95.62 109 LEU A O 1
ATOM 782 N N . TYR A 1 110 ? 5.720 -3.608 9.911 1.00 95.69 110 TYR A N 1
ATOM 783 C CA . TYR A 1 110 ? 6.636 -3.378 8.802 1.00 95.69 110 TYR A CA 1
ATOM 784 C C . TYR A 1 110 ? 6.626 -1.897 8.406 1.00 95.69 110 TYR A C 1
ATOM 786 O O . TYR A 1 110 ? 5.620 -1.222 8.603 1.00 95.69 110 TYR A O 1
ATOM 794 N N . GLY A 1 111 ? 7.720 -1.399 7.827 1.00 93.75 111 GLY A N 1
ATOM 795 C CA . GLY A 1 111 ? 7.920 0.023 7.523 1.00 93.75 111 GLY A CA 1
ATOM 796 C C . GLY A 1 111 ? 9.035 0.672 8.360 1.00 93.75 111 GLY A C 1
ATOM 797 O O . GLY A 1 111 ? 9.466 0.087 9.354 1.00 93.75 111 GLY A O 1
ATOM 798 N N . ALA A 1 112 ? 9.543 1.850 7.980 1.00 93.44 112 ALA A N 1
ATOM 799 C CA . ALA A 1 112 ? 9.172 2.642 6.798 1.00 93.44 112 ALA A CA 1
ATOM 800 C C . ALA A 1 112 ? 10.025 2.261 5.573 1.00 93.44 112 ALA A C 1
ATOM 802 O O . ALA A 1 112 ? 11.186 2.658 5.450 1.00 93.44 112 ALA A O 1
ATOM 803 N N . VAL A 1 113 ? 9.447 1.518 4.626 1.00 93.75 113 VAL A N 1
ATOM 804 C CA . VAL A 1 113 ? 10.202 0.952 3.493 1.00 93.75 113 VAL A 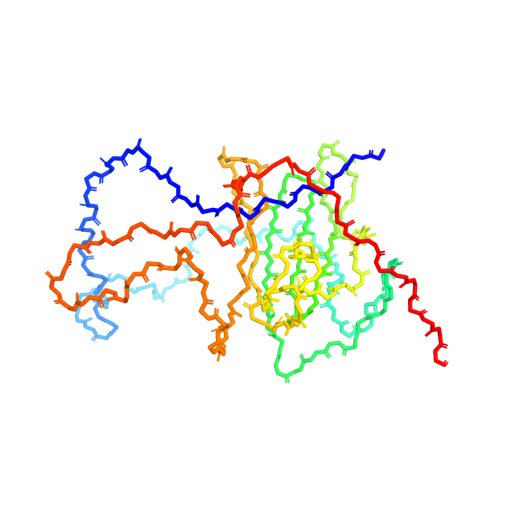CA 1
ATOM 805 C C . VAL A 1 113 ? 9.814 1.619 2.177 1.00 93.75 113 VAL A C 1
ATOM 807 O O . VAL A 1 113 ? 8.669 2.014 1.998 1.00 93.75 113 VAL A O 1
ATOM 810 N N . ASN A 1 114 ? 10.772 1.769 1.258 1.00 93.69 114 ASN A N 1
ATOM 811 C CA . ASN A 1 114 ? 10.536 2.359 -0.060 1.00 93.69 114 ASN A CA 1
ATOM 812 C C . ASN A 1 114 ? 9.557 1.523 -0.900 1.00 93.69 114 ASN A C 1
ATOM 814 O O . ASN A 1 114 ? 9.634 0.294 -0.899 1.00 93.69 114 ASN A O 1
ATOM 818 N N . THR A 1 115 ? 8.680 2.177 -1.661 1.00 93.44 115 THR A N 1
ATOM 819 C CA . THR A 1 115 ? 7.658 1.507 -2.487 1.00 93.44 115 THR A CA 1
ATOM 820 C C . THR A 1 115 ? 8.258 0.655 -3.607 1.00 93.44 115 THR A C 1
ATOM 822 O O . THR A 1 115 ? 7.724 -0.415 -3.893 1.00 93.44 115 THR A O 1
ATOM 825 N N . ASN A 1 116 ? 9.412 1.032 -4.175 1.00 92.50 116 ASN A N 1
ATOM 826 C CA . ASN A 1 116 ? 10.079 0.213 -5.201 1.00 92.50 116 ASN A CA 1
ATOM 827 C C . ASN A 1 116 ? 10.503 -1.180 -4.719 1.00 92.50 116 ASN A C 1
ATOM 829 O O . ASN A 1 116 ? 10.598 -2.100 -5.525 1.00 92.50 116 ASN A O 1
ATOM 833 N N . THR A 1 117 ? 10.704 -1.376 -3.412 1.00 93.06 117 THR A N 1
ATOM 834 C CA . THR A 1 117 ? 11.092 -2.689 -2.865 1.00 93.06 117 THR A CA 1
ATOM 835 C C . THR A 1 117 ? 10.036 -3.774 -3.095 1.00 93.06 117 THR A C 1
ATOM 837 O O . THR A 1 117 ? 10.376 -4.955 -3.118 1.00 93.06 117 THR A O 1
ATOM 840 N N . LEU A 1 118 ? 8.774 -3.390 -3.333 1.00 91.44 118 LEU A N 1
ATOM 841 C CA . LEU A 1 118 ? 7.695 -4.300 -3.735 1.00 91.44 118 LEU A CA 1
ATOM 842 C C . LEU A 1 118 ? 7.952 -4.959 -5.098 1.00 91.44 118 LEU A C 1
ATOM 844 O O . LEU A 1 118 ? 7.418 -6.031 -5.368 1.00 91.44 118 LEU A O 1
ATOM 848 N N . PHE A 1 119 ? 8.759 -4.318 -5.943 1.00 89.00 119 PHE A N 1
ATOM 849 C CA . PHE A 1 119 ? 9.108 -4.758 -7.295 1.00 89.00 119 PHE A CA 1
ATOM 850 C C . PHE A 1 119 ? 10.544 -5.277 -7.377 1.00 89.00 119 PHE A C 1
ATOM 852 O O . PHE A 1 119 ? 11.095 -5.416 -8.466 1.00 89.00 119 PHE A O 1
ATOM 859 N N . SER A 1 120 ? 11.174 -5.553 -6.238 1.00 88.88 120 SER A N 1
ATOM 860 C CA . SER A 1 120 ? 12.554 -6.005 -6.249 1.00 88.88 120 SER A CA 1
ATOM 861 C C . SER A 1 120 ? 12.702 -7.381 -6.890 1.00 88.88 120 SER A C 1
ATOM 863 O O . SER A 1 120 ? 11.916 -8.296 -6.634 1.00 88.88 120 SER A O 1
ATOM 865 N N . GLY A 1 121 ? 13.702 -7.510 -7.760 1.00 86.69 121 GLY A N 1
ATOM 866 C CA . GLY A 1 121 ? 13.928 -8.708 -8.561 1.00 86.69 121 GLY A CA 1
ATOM 867 C C . GLY A 1 121 ? 13.084 -8.763 -9.836 1.00 86.69 121 GLY A C 1
ATOM 868 O O . GLY A 1 121 ? 13.260 -9.687 -10.626 1.00 86.69 121 GLY A O 1
ATOM 869 N N . PHE A 1 122 ? 12.201 -7.785 -10.079 1.00 84.75 122 PHE A N 1
ATOM 870 C CA . PHE A 1 122 ? 11.492 -7.663 -11.359 1.00 84.75 122 PHE A CA 1
ATOM 871 C C . PHE A 1 122 ? 12.383 -6.994 -12.414 1.00 84.75 122 PHE A C 1
ATOM 873 O O . PHE A 1 122 ? 12.118 -7.118 -13.610 1.00 84.75 122 PHE A O 1
ATOM 880 N N . GLY A 1 123 ? 13.436 -6.287 -11.983 1.00 84.88 123 GLY A N 1
ATOM 881 C CA . GLY A 1 123 ? 14.266 -5.470 -12.854 1.00 84.88 123 GLY A CA 1
ATOM 882 C C . GLY A 1 123 ? 13.510 -4.269 -13.433 1.00 84.88 123 GLY A C 1
ATOM 883 O O . GLY A 1 123 ? 12.409 -3.898 -13.016 1.00 84.88 123 GLY A O 1
ATOM 884 N N . GLY A 1 124 ? 14.128 -3.620 -14.419 1.00 85.56 124 GLY A N 1
ATOM 885 C CA . GLY A 1 124 ? 13.538 -2.465 -15.088 1.00 85.56 124 GLY A CA 1
ATOM 886 C C . GLY A 1 124 ? 13.306 -1.268 -14.157 1.00 85.56 124 GLY A C 1
ATOM 887 O O . GLY A 1 124 ? 13.948 -1.101 -13.121 1.00 85.56 124 GLY A O 1
ATOM 888 N N . THR A 1 125 ? 12.403 -0.373 -14.562 1.00 87.31 125 THR A N 1
ATOM 889 C CA . THR A 1 125 ? 12.244 0.926 -13.890 1.00 87.31 125 THR A CA 1
ATOM 890 C C . THR A 1 125 ? 11.544 0.833 -12.535 1.00 87.31 125 THR A C 1
ATOM 892 O O . THR A 1 125 ? 11.867 1.628 -11.660 1.00 87.31 125 THR A O 1
ATOM 895 N N . CYS A 1 126 ? 10.627 -0.120 -12.343 1.00 88.12 126 CYS A N 1
ATOM 896 C CA . CYS A 1 126 ? 9.895 -0.266 -11.081 1.00 88.12 126 CYS A CA 1
ATOM 897 C C . CYS A 1 126 ? 10.781 -0.786 -9.944 1.00 88.12 126 CYS A C 1
ATOM 899 O O . CYS A 1 126 ? 10.590 -0.384 -8.806 1.00 88.12 126 CYS A O 1
ATOM 901 N N . ASP A 1 127 ? 11.761 -1.638 -10.246 1.00 88.88 127 ASP A N 1
ATOM 902 C CA . ASP A 1 127 ? 12.760 -2.088 -9.270 1.00 88.88 127 ASP A CA 1
ATOM 903 C C . ASP A 1 127 ? 13.773 -0.962 -8.980 1.00 88.88 127 ASP A C 1
ATOM 905 O O . ASP A 1 127 ? 14.001 -0.559 -7.838 1.00 88.88 127 ASP A O 1
ATOM 909 N N . ALA A 1 128 ? 14.306 -0.348 -10.042 1.00 88.88 128 ALA A N 1
ATOM 910 C CA . ALA A 1 128 ? 15.401 0.615 -9.943 1.00 88.88 128 ALA A CA 1
ATOM 911 C C . ALA A 1 128 ? 15.004 2.012 -9.430 1.00 88.88 128 ALA A C 1
ATOM 913 O O . ALA A 1 128 ? 15.886 2.801 -9.081 1.00 88.88 128 ALA A O 1
ATOM 914 N N . ARG A 1 129 ? 13.715 2.379 -9.435 1.00 87.81 129 ARG A N 1
ATOM 915 C CA . ARG A 1 129 ? 13.274 3.737 -9.076 1.00 87.81 129 ARG A CA 1
ATOM 916 C C . ARG A 1 129 ? 12.133 3.731 -8.079 1.00 87.81 129 ARG A C 1
ATOM 918 O O . ARG A 1 129 ? 11.070 3.179 -8.333 1.00 87.81 129 ARG A O 1
ATOM 925 N N . ASN A 1 130 ? 12.344 4.463 -6.991 1.00 90.94 130 ASN A N 1
ATOM 926 C CA . ASN A 1 130 ? 11.298 4.780 -6.034 1.00 90.94 130 ASN A CA 1
ATOM 927 C C . ASN A 1 130 ? 10.328 5.829 -6.596 1.00 90.94 130 ASN A C 1
ATOM 929 O O . ASN A 1 130 ? 10.745 6.730 -7.329 1.00 90.94 130 ASN A O 1
ATOM 933 N N . ASN A 1 131 ? 9.046 5.717 -6.250 1.00 87.12 131 ASN A N 1
ATOM 934 C CA . ASN A 1 131 ? 7.999 6.615 -6.736 1.00 87.12 131 ASN A CA 1
ATOM 935 C C . ASN A 1 131 ? 7.010 6.977 -5.614 1.00 87.12 131 ASN A C 1
ATOM 937 O O . ASN A 1 131 ? 6.780 6.176 -4.709 1.00 87.12 131 ASN A O 1
ATOM 941 N N . GLY A 1 132 ? 6.485 8.208 -5.653 1.00 87.69 132 GLY A N 1
ATOM 942 C CA . GLY A 1 132 ? 5.614 8.789 -4.629 1.00 87.69 132 GLY A CA 1
ATOM 943 C C . GLY A 1 132 ? 4.113 8.542 -4.790 1.00 87.69 132 GLY A C 1
ATOM 944 O O . GLY A 1 132 ? 3.369 8.770 -3.850 1.00 87.69 132 GLY A O 1
ATOM 945 N N . ASP A 1 133 ? 3.671 8.054 -5.941 1.00 88.75 133 ASP A N 1
ATOM 946 C CA . ASP A 1 133 ? 2.253 7.975 -6.305 1.00 88.75 133 ASP A CA 1
ATOM 947 C C . ASP A 1 133 ? 1.727 6.536 -6.241 1.00 88.75 133 ASP A C 1
ATOM 949 O O . ASP A 1 133 ? 0.802 6.149 -6.962 1.00 88.75 133 ASP A O 1
ATOM 953 N N . ALA A 1 134 ? 2.356 5.696 -5.415 1.00 92.44 134 ALA A N 1
ATOM 954 C CA . ALA A 1 134 ? 1.918 4.322 -5.275 1.00 92.44 134 ALA A CA 1
ATOM 955 C C . ALA A 1 134 ? 0.594 4.254 -4.503 1.00 92.44 134 ALA A C 1
ATOM 957 O O . ALA A 1 134 ? 0.422 4.862 -3.447 1.00 92.44 134 ALA A O 1
ATOM 958 N N . VAL A 1 135 ? -0.341 3.460 -5.014 1.00 95.81 135 VAL A N 1
ATOM 959 C CA . VAL A 1 135 ? -1.633 3.217 -4.372 1.00 95.81 135 VAL A CA 1
ATOM 960 C C . VAL A 1 135 ? -1.752 1.768 -3.939 1.00 95.81 135 VAL A C 1
ATOM 962 O O . VAL A 1 135 ? -1.275 0.861 -4.625 1.00 95.81 135 VAL A O 1
ATOM 965 N N . VAL A 1 136 ? -2.418 1.553 -2.806 1.00 97.06 136 VAL A N 1
ATOM 966 C CA . VAL A 1 136 ? -2.678 0.224 -2.256 1.00 97.06 136 VAL A CA 1
ATOM 967 C C . VAL A 1 136 ? -4.175 -0.039 -2.136 1.00 97.06 136 VAL A C 1
ATOM 969 O O . VAL A 1 136 ? -4.958 0.823 -1.724 1.00 97.06 136 VAL A O 1
ATOM 972 N N . ARG A 1 137 ? -4.583 -1.254 -2.502 1.00 97.56 137 ARG A N 1
ATOM 973 C CA . ARG A 1 137 ? -5.938 -1.789 -2.331 1.00 97.56 137 ARG A CA 1
ATOM 974 C C . ARG A 1 137 ? -5.878 -3.215 -1.804 1.00 97.56 137 ARG A C 1
ATOM 976 O O . ARG A 1 137 ? -4.885 -3.915 -1.985 1.00 97.56 137 ARG A O 1
ATOM 983 N N . TYR A 1 138 ? -6.958 -3.641 -1.161 1.00 97.19 138 TYR A N 1
ATOM 984 C CA . TYR A 1 138 ? -7.164 -5.036 -0.800 1.00 97.19 138 TYR A CA 1
ATOM 985 C C . TYR A 1 138 ? -8.306 -5.597 -1.646 1.00 97.19 138 TYR A C 1
ATOM 987 O O . TYR A 1 138 ? -9.430 -5.098 -1.594 1.00 97.19 138 TYR A O 1
ATOM 995 N N . ASP A 1 139 ? -7.994 -6.601 -2.456 1.00 95.75 139 ASP A N 1
ATOM 996 C CA . ASP A 1 139 ? -8.963 -7.352 -3.246 1.00 95.75 139 ASP A CA 1
ATOM 997 C C . ASP A 1 139 ? -9.579 -8.422 -2.344 1.00 95.75 139 ASP A C 1
ATOM 999 O O . ASP A 1 139 ? -8.956 -9.445 -2.054 1.00 95.75 139 ASP A O 1
ATOM 1003 N N . GLN A 1 140 ? -10.790 -8.143 -1.863 1.00 94.31 140 GLN A N 1
ATOM 1004 C CA . GLN A 1 140 ? -11.516 -9.012 -0.936 1.00 94.31 140 GLN A CA 1
ATOM 1005 C C . GLN A 1 140 ? -11.991 -10.307 -1.604 1.00 94.31 140 GLN A C 1
ATOM 1007 O O . GLN A 1 140 ? -12.131 -11.320 -0.928 1.00 94.31 140 GLN A O 1
ATOM 1012 N N . LEU A 1 141 ? -12.209 -10.297 -2.923 1.00 95.19 141 LEU A N 1
ATOM 1013 C CA . LEU A 1 141 ? -12.675 -11.476 -3.657 1.00 95.19 141 LEU A CA 1
ATOM 1014 C C . LEU A 1 141 ? -11.523 -12.448 -3.926 1.00 95.19 141 LEU A C 1
ATOM 1016 O O . LEU A 1 141 ? -11.707 -13.661 -3.861 1.00 95.19 141 LEU A O 1
ATOM 1020 N N . ALA A 1 142 ? -10.324 -11.921 -4.189 1.00 91.56 142 ALA A N 1
ATOM 1021 C CA . ALA A 1 142 ? -9.127 -12.727 -4.434 1.00 91.56 142 ALA A CA 1
ATOM 1022 C C . ALA A 1 142 ? -8.180 -12.836 -3.224 1.00 91.56 142 ALA A C 1
ATOM 1024 O O . ALA A 1 142 ? -7.091 -13.397 -3.352 1.00 91.56 142 ALA A O 1
ATOM 1025 N N . ASN A 1 143 ? -8.567 -12.298 -2.064 1.00 92.25 143 ASN A N 1
ATOM 1026 C CA . ASN A 1 143 ? -7.807 -12.326 -0.812 1.00 92.25 143 ASN A CA 1
ATOM 1027 C C . ASN A 1 143 ? -6.344 -11.856 -0.942 1.00 92.25 143 ASN A C 1
ATOM 1029 O O . ASN A 1 143 ? -5.425 -12.500 -0.427 1.00 92.25 143 ASN A O 1
ATOM 1033 N N . ARG A 1 144 ? -6.099 -10.726 -1.617 1.00 91.50 144 ARG A N 1
ATOM 1034 C CA . ARG A 1 144 ? -4.729 -10.236 -1.876 1.00 91.50 144 ARG A CA 1
ATOM 1035 C C . ARG A 1 144 ? -4.594 -8.721 -1.827 1.00 91.50 144 ARG A C 1
ATOM 1037 O O . ARG A 1 144 ? -5.540 -7.979 -2.071 1.00 91.50 144 ARG A O 1
ATOM 1044 N N . TRP A 1 145 ? -3.369 -8.274 -1.584 1.00 93.88 145 TRP A N 1
ATOM 1045 C CA . TRP A 1 145 ? -2.985 -6.873 -1.711 1.00 93.88 145 TRP A CA 1
ATOM 1046 C C . TRP A 1 145 ? -2.645 -6.541 -3.158 1.00 93.88 145 TRP A C 1
ATOM 1048 O O . TRP A 1 145 ? -1.897 -7.278 -3.800 1.00 93.88 145 TRP A O 1
ATOM 1058 N N . LEU A 1 146 ? -3.172 -5.419 -3.633 1.00 93.81 146 LEU A N 1
ATOM 1059 C CA . LEU A 1 146 ? -2.886 -4.835 -4.934 1.00 93.81 146 LEU A CA 1
ATOM 1060 C C . LEU A 1 146 ? -2.115 -3.538 -4.719 1.00 93.81 146 LEU A C 1
ATOM 1062 O O . LEU A 1 146 ? -2.598 -2.636 -4.035 1.00 93.81 146 LEU A O 1
ATOM 1066 N N . PHE A 1 147 ? -0.942 -3.447 -5.334 1.00 94.12 147 PHE A N 1
ATOM 1067 C CA . PHE A 1 147 ? -0.165 -2.219 -5.402 1.00 94.12 147 PHE A CA 1
ATOM 1068 C C . PHE A 1 147 ? -0.046 -1.775 -6.850 1.00 94.12 147 PHE A C 1
ATOM 1070 O O . PHE A 1 147 ? 0.288 -2.574 -7.726 1.00 94.12 147 PHE A O 1
ATOM 1077 N N . VAL A 1 148 ? -0.279 -0.491 -7.086 1.00 92.88 148 VAL A N 1
ATOM 1078 C CA . VAL A 1 148 ? -0.012 0.147 -8.374 1.00 92.88 148 VAL A CA 1
ATOM 1079 C C . VAL A 1 148 ? 0.985 1.257 -8.120 1.00 92.88 148 VAL A C 1
ATOM 1081 O O . VAL A 1 148 ? 0.717 2.144 -7.321 1.00 92.88 148 VAL A O 1
ATOM 1084 N N . MET A 1 149 ? 2.131 1.196 -8.790 1.00 90.81 149 MET A N 1
ATOM 1085 C CA . MET A 1 149 ? 3.157 2.229 -8.726 1.00 90.81 149 MET A CA 1
ATOM 1086 C C . MET A 1 149 ? 3.352 2.801 -10.131 1.00 90.81 149 MET A C 1
ATOM 1088 O O . MET A 1 149 ? 4.008 2.163 -10.960 1.00 90.81 149 MET A O 1
ATOM 1092 N N . PRO A 1 150 ? 2.744 3.955 -10.445 1.00 89.19 150 PRO A N 1
ATOM 1093 C CA . PRO A 1 150 ? 2.884 4.553 -11.759 1.00 89.19 150 PRO A CA 1
ATOM 1094 C C . PRO A 1 150 ? 4.308 5.083 -11.951 1.00 89.19 150 PRO A C 1
ATOM 1096 O O . PRO A 1 150 ? 4.951 5.573 -11.026 1.00 89.19 150 PRO A O 1
ATOM 1099 N N . ILE A 1 151 ? 4.811 4.999 -13.180 1.00 86.88 151 ILE A N 1
ATOM 1100 C CA . ILE A 1 151 ? 6.117 5.535 -13.558 1.00 86.88 151 ILE A CA 1
ATOM 1101 C C . ILE A 1 151 ? 5.903 6.551 -14.675 1.00 86.88 151 ILE A C 1
ATOM 1103 O O . ILE A 1 151 ? 5.635 6.195 -15.817 1.00 86.88 151 ILE A O 1
ATOM 1107 N N . PHE A 1 152 ? 6.062 7.834 -14.350 1.00 85.56 152 PHE A N 1
ATOM 1108 C CA . PHE A 1 152 ? 5.850 8.956 -15.279 1.00 85.56 152 PHE A CA 1
ATOM 1109 C C . PHE A 1 152 ? 7.082 9.286 -16.129 1.00 85.56 152 PHE A C 1
ATOM 1111 O O . PHE A 1 152 ? 7.317 10.428 -16.520 1.00 85.56 152 PHE A O 1
ATOM 1118 N N . ARG A 1 153 ? 7.919 8.285 -16.391 1.00 79.62 153 ARG A N 1
ATOM 1119 C CA . ARG A 1 153 ? 9.077 8.399 -17.278 1.00 79.62 153 ARG A CA 1
ATOM 1120 C C . ARG A 1 153 ? 9.043 7.245 -18.258 1.00 79.62 153 ARG A C 1
ATOM 1122 O O . ARG A 1 153 ? 8.652 6.140 -17.894 1.00 79.62 153 ARG A O 1
ATOM 1129 N N . ARG A 1 154 ? 9.497 7.494 -19.485 1.00 81.75 154 ARG A N 1
ATOM 1130 C CA . ARG A 1 154 ? 9.626 6.439 -20.489 1.00 81.75 154 ARG A CA 1
ATOM 1131 C C . ARG A 1 154 ? 10.585 5.363 -19.963 1.00 81.75 154 ARG A C 1
ATOM 1133 O O . ARG A 1 154 ? 11.731 5.668 -19.632 1.00 81.75 154 ARG A O 1
ATOM 1140 N N . ALA A 1 155 ? 10.082 4.139 -19.834 1.00 81.56 155 ALA A N 1
ATOM 1141 C CA . ALA A 1 155 ? 10.897 2.963 -19.563 1.00 81.56 155 ALA A CA 1
ATOM 1142 C C . ALA A 1 155 ? 11.627 2.536 -20.846 1.00 81.56 155 ALA A C 1
ATOM 1144 O O . ALA A 1 155 ? 11.235 2.934 -21.943 1.00 81.56 155 ALA A O 1
ATOM 1145 N N . ALA A 1 156 ? 12.685 1.738 -20.705 1.00 83.62 156 ALA A N 1
ATOM 1146 C CA . ALA A 1 156 ? 13.306 1.099 -21.860 1.00 83.62 156 ALA A CA 1
ATOM 1147 C C . ALA A 1 156 ? 12.280 0.212 -22.582 1.00 83.62 156 ALA A C 1
ATOM 1149 O O . ALA A 1 156 ? 11.447 -0.425 -21.930 1.00 83.62 156 ALA A O 1
ATOM 1150 N N . GLU A 1 157 ? 12.347 0.186 -23.913 1.00 83.69 157 GLU A N 1
ATOM 1151 C CA . GLU A 1 157 ? 11.522 -0.715 -24.714 1.00 83.69 157 GLU A CA 1
ATOM 1152 C C . GLU A 1 157 ? 11.857 -2.160 -24.357 1.00 83.69 157 GLU A C 1
ATOM 1154 O O . GLU A 1 157 ? 13.028 -2.532 -24.223 1.00 83.69 157 GLU A O 1
ATOM 1159 N N . ARG A 1 158 ? 10.818 -2.972 -24.169 1.00 82.06 158 ARG A N 1
ATOM 1160 C CA . ARG A 1 158 ? 10.992 -4.402 -23.927 1.00 82.06 158 ARG A CA 1
ATOM 1161 C C . ARG A 1 158 ? 10.810 -5.170 -25.234 1.00 82.06 158 ARG A C 1
ATOM 1163 O O . ARG A 1 158 ? 9.937 -4.794 -26.015 1.00 82.06 158 ARG A O 1
ATOM 1170 N N . PRO A 1 159 ? 11.535 -6.283 -25.442 1.00 82.88 159 PRO A N 1
ATOM 1171 C CA . PRO A 1 159 ? 11.344 -7.127 -26.622 1.00 82.88 159 PRO A CA 1
ATOM 1172 C C . PRO A 1 159 ? 9.910 -7.658 -26.783 1.00 82.88 159 PRO A C 1
ATOM 1174 O O . PRO A 1 159 ? 9.481 -7.935 -27.896 1.00 82.88 159 PRO A O 1
ATOM 1177 N N . ASP A 1 160 ? 9.173 -7.798 -25.678 1.00 81.06 160 ASP A N 1
ATOM 1178 C CA . ASP A 1 160 ? 7.796 -8.294 -25.629 1.00 81.06 160 ASP A CA 1
ATOM 1179 C C . ASP A 1 160 ? 6.736 -7.176 -25.571 1.00 81.06 160 ASP A C 1
ATOM 1181 O O . ASP A 1 160 ? 5.549 -7.453 -25.379 1.00 81.06 160 ASP A O 1
ATOM 1185 N N . GLN A 1 161 ? 7.136 -5.903 -25.688 1.00 81.19 161 GLN A N 1
ATOM 1186 C CA . GLN A 1 161 ? 6.207 -4.785 -25.579 1.00 81.19 161 GLN A CA 1
ATOM 1187 C C . GLN A 1 161 ? 5.246 -4.758 -26.785 1.00 81.19 161 GLN A C 1
ATOM 1189 O O . GLN A 1 161 ? 5.702 -4.773 -27.930 1.00 81.19 161 GLN A O 1
ATOM 1194 N N . PRO A 1 162 ? 3.918 -4.661 -26.570 1.00 79.62 162 PRO A N 1
ATOM 1195 C CA . PRO A 1 162 ? 2.961 -4.554 -27.659 1.00 79.62 162 PRO A CA 1
ATOM 1196 C C . PRO A 1 162 ? 3.182 -3.268 -28.449 1.00 79.62 162 PRO A C 1
ATOM 1198 O O . PRO A 1 162 ? 3.540 -2.231 -27.883 1.00 79.62 162 PRO A O 1
ATOM 1201 N N . ALA A 1 163 ? 2.894 -3.318 -29.749 1.00 82.62 163 ALA A N 1
ATOM 1202 C CA . ALA A 1 163 ? 2.869 -2.122 -30.575 1.00 82.62 163 ALA A CA 1
ATOM 1203 C C . ALA A 1 163 ? 1.909 -1.079 -29.981 1.00 82.62 163 ALA A C 1
ATOM 1205 O O . ALA A 1 163 ? 0.835 -1.416 -29.476 1.00 82.62 163 ALA A O 1
ATOM 1206 N N . VAL A 1 164 ? 2.297 0.195 -30.059 1.00 84.44 164 VAL A N 1
ATOM 1207 C CA . VAL A 1 164 ? 1.478 1.305 -29.563 1.00 84.44 164 VAL A CA 1
ATOM 1208 C C . V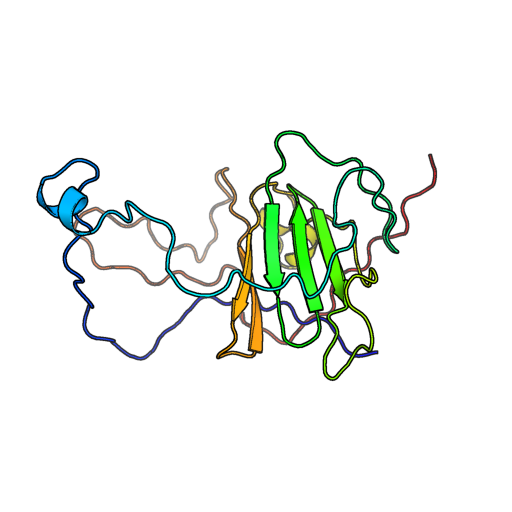AL A 1 164 ? 0.109 1.273 -30.263 1.00 84.44 164 VAL A C 1
ATOM 1210 O O . VAL A 1 164 ? 0.071 1.310 -31.499 1.00 84.44 164 VAL A O 1
ATOM 1213 N N . PRO A 1 165 ? -1.011 1.206 -29.514 1.00 84.44 165 PRO A N 1
ATOM 1214 C CA . PRO A 1 165 ? -2.342 1.205 -30.106 1.00 84.44 165 PRO A CA 1
ATOM 1215 C C . PRO A 1 165 ? -2.575 2.455 -30.956 1.00 84.44 165 PRO A C 1
ATOM 1217 O O . PRO A 1 165 ? -2.211 3.565 -30.563 1.00 84.44 165 PRO A O 1
ATOM 1220 N N . LYS A 1 166 ? -3.224 2.283 -32.110 1.00 88.88 166 LYS A N 1
ATOM 1221 C CA . LYS A 1 166 ? -3.684 3.400 -32.943 1.00 88.88 166 LYS A CA 1
ATOM 1222 C C . LYS A 1 166 ? -5.141 3.740 -32.612 1.00 88.88 166 LYS A C 1
ATOM 1224 O O . LYS A 1 166 ? -5.912 2.822 -32.315 1.00 88.88 166 LYS A O 1
ATOM 1229 N N . PRO A 1 167 ? -5.546 5.020 -32.701 1.00 91.56 167 PRO A N 1
ATOM 1230 C CA . PRO A 1 167 ? -6.952 5.400 -32.594 1.00 91.56 167 PRO A CA 1
ATOM 1231 C C . PRO A 1 167 ? -7.828 4.583 -33.556 1.00 91.56 167 PRO A C 1
ATOM 1233 O O . PRO A 1 167 ? -7.444 4.365 -34.703 1.00 91.56 167 PRO A O 1
ATOM 1236 N N . GLY A 1 168 ? -8.985 4.112 -33.083 1.00 91.62 168 GLY A N 1
ATOM 1237 C CA . GLY A 1 168 ? -9.908 3.275 -33.865 1.00 91.62 168 GLY A CA 1
ATOM 1238 C C . GLY A 1 168 ? -9.508 1.798 -33.995 1.00 91.62 168 GLY A C 1
ATOM 1239 O O . GLY A 1 168 ? -10.250 1.026 -34.595 1.00 91.62 168 GLY A O 1
ATOM 1240 N N . GLY A 1 169 ? -8.364 1.389 -33.436 1.00 86.94 169 GLY A N 1
ATOM 1241 C CA . GLY A 1 169 ? -7.973 -0.017 -33.341 1.00 86.94 169 GLY A CA 1
ATOM 1242 C C . GLY A 1 169 ? -8.715 -0.779 -32.231 1.00 86.94 169 GLY A C 1
ATOM 1243 O O . GLY A 1 169 ? -9.349 -0.165 -31.368 1.00 86.94 169 GLY A O 1
ATOM 1244 N N . PRO A 1 170 ? -8.629 -2.121 -32.220 1.00 86.94 170 PRO A N 1
ATOM 1245 C CA . PRO A 1 170 ? -9.192 -2.930 -31.145 1.00 86.94 170 PRO A CA 1
ATOM 1246 C C . PRO A 1 170 ? -8.466 -2.676 -29.815 1.00 86.94 170 PRO A C 1
ATOM 1248 O O . PRO A 1 170 ? -7.286 -2.318 -29.789 1.00 86.94 170 PRO A O 1
ATOM 1251 N N . ALA A 1 171 ? -9.162 -2.908 -28.699 1.00 84.75 171 ALA A N 1
ATOM 1252 C CA . ALA A 1 171 ? -8.540 -2.898 -27.379 1.00 84.75 171 ALA A CA 1
ATOM 1253 C C . ALA A 1 171 ? -7.452 -3.979 -27.299 1.00 84.75 171 ALA A C 1
ATOM 1255 O O . ALA A 1 171 ? -7.676 -5.126 -27.690 1.00 84.75 171 ALA A O 1
ATOM 1256 N N . LEU A 1 172 ? -6.281 -3.615 -26.779 1.00 80.00 172 LEU A N 1
ATOM 1257 C CA . LEU A 1 172 ? -5.187 -4.556 -26.557 1.00 80.00 172 LEU A CA 1
ATOM 1258 C C . LEU A 1 172 ? -5.155 -4.987 -25.095 1.00 80.00 172 LEU A C 1
ATOM 1260 O O . LEU A 1 172 ? -5.363 -4.183 -24.185 1.00 80.00 172 LEU A O 1
ATOM 1264 N N . VAL A 1 173 ? -4.860 -6.265 -24.874 1.00 79.62 173 VAL A N 1
ATOM 1265 C CA . VAL A 1 173 ? -4.629 -6.798 -23.532 1.00 79.62 173 VAL A CA 1
ATOM 1266 C C . VAL A 1 173 ? -3.265 -6.309 -23.053 1.00 79.62 173 VAL A C 1
ATOM 1268 O O . VAL A 1 173 ? -2.274 -6.388 -23.779 1.00 79.62 173 VAL A O 1
ATOM 1271 N N . SER A 1 174 ? -3.215 -5.787 -21.828 1.00 77.81 174 SER A N 1
ATOM 1272 C CA . SER A 1 174 ? -1.944 -5.438 -21.196 1.00 77.81 174 SER A CA 1
ATOM 1273 C C . SER A 1 174 ? -1.100 -6.704 -21.036 1.00 77.81 174 SER A C 1
ATOM 1275 O O . SER A 1 174 ? -1.613 -7.741 -20.618 1.00 77.81 174 SER A O 1
ATOM 1277 N N . VAL A 1 175 ? 0.187 -6.641 -21.376 1.00 79.00 175 VAL A N 1
ATOM 1278 C CA . VAL A 1 175 ? 1.088 -7.787 -21.210 1.00 79.00 175 VAL A CA 1
ATOM 1279 C C . VAL A 1 175 ? 1.815 -7.695 -19.867 1.00 79.00 175 VAL A C 1
ATOM 1281 O O . VAL A 1 175 ? 2.286 -6.610 -19.496 1.00 79.00 175 VAL A O 1
ATOM 1284 N N . PRO A 1 176 ? 1.938 -8.809 -19.123 1.00 81.00 176 PRO A N 1
ATOM 1285 C CA . PRO A 1 176 ? 2.778 -8.856 -17.934 1.00 81.00 176 PRO A CA 1
ATOM 1286 C C . PRO A 1 176 ? 4.197 -8.384 -18.254 1.00 81.00 176 PRO A C 1
ATOM 1288 O O . PRO A 1 176 ? 4.778 -8.787 -19.251 1.00 81.00 176 PRO A O 1
ATOM 1291 N N . GLY A 1 177 ? 4.763 -7.523 -17.405 1.00 76.56 177 GLY A N 1
ATOM 1292 C CA . GLY A 1 177 ? 6.126 -7.024 -17.611 1.00 76.56 177 GLY A CA 1
ATOM 1293 C C . GLY A 1 177 ? 7.238 -7.989 -17.210 1.00 76.56 177 GLY A C 1
ATOM 1294 O O . GLY A 1 177 ? 8.399 -7.722 -17.495 1.00 76.56 177 GLY A O 1
ATOM 1295 N N . VAL A 1 178 ? 6.879 -9.082 -16.537 1.00 80.00 178 VAL A N 1
ATOM 1296 C CA . VAL A 1 178 ? 7.775 -10.157 -16.114 1.00 80.00 178 VAL A CA 1
ATOM 1297 C C . VAL A 1 178 ? 7.093 -11.473 -16.471 1.00 80.00 178 VAL A C 1
ATOM 1299 O O . VAL A 1 178 ? 5.945 -11.707 -16.082 1.00 80.00 178 VAL A O 1
ATOM 1302 N N . ALA A 1 179 ? 7.791 -12.324 -17.221 1.00 80.50 179 ALA A N 1
ATOM 1303 C CA . ALA A 1 179 ? 7.277 -13.625 -17.630 1.00 80.50 179 ALA A CA 1
ATOM 1304 C C . ALA A 1 179 ? 6.936 -14.503 -16.411 1.00 80.50 179 ALA A C 1
ATOM 1306 O O . ALA A 1 179 ? 7.613 -14.462 -15.384 1.00 80.50 179 ALA A O 1
ATOM 1307 N N . GLY A 1 180 ? 5.874 -15.307 -16.524 1.00 79.44 180 GLY A N 1
ATOM 1308 C CA . GLY A 1 180 ? 5.442 -16.210 -15.451 1.00 79.44 180 GLY A CA 1
ATOM 1309 C C . GLY A 1 180 ? 4.771 -15.521 -14.255 1.00 79.44 180 GLY A C 1
ATOM 1310 O O . GLY A 1 180 ? 4.580 -16.162 -13.224 1.00 79.44 180 GLY A O 1
ATOM 1311 N N . GLN A 1 181 ? 4.411 -14.237 -14.373 1.00 83.56 181 GLN A N 1
ATOM 1312 C CA . GLN A 1 181 ? 3.585 -13.543 -13.384 1.00 83.56 181 GLN A CA 1
ATOM 1313 C C . GLN A 1 181 ? 2.079 -13.672 -13.706 1.00 83.56 181 GLN A C 1
ATOM 1315 O O . GLN A 1 181 ? 1.713 -13.607 -14.881 1.00 83.56 181 GLN A O 1
ATOM 1320 N N . PRO A 1 182 ? 1.196 -13.811 -12.693 1.00 78.44 182 PRO A N 1
ATOM 1321 C CA . PRO A 1 182 ? 1.497 -13.823 -11.257 1.00 78.44 182 PRO A CA 1
ATOM 1322 C C . PRO A 1 182 ? 2.221 -15.108 -10.819 1.00 78.44 182 PRO A C 1
ATOM 1324 O O . PRO A 1 182 ? 1.767 -16.220 -11.077 1.00 78.44 182 PRO A O 1
ATOM 1327 N N . GLY A 1 183 ? 3.357 -14.943 -10.144 1.00 78.81 183 GLY A N 1
ATOM 1328 C CA . GLY A 1 183 ? 4.173 -16.039 -9.632 1.00 78.81 183 GLY A CA 1
ATOM 1329 C C . GLY A 1 183 ? 3.744 -16.477 -8.233 1.00 78.81 183 GLY A C 1
ATOM 1330 O O . GLY A 1 183 ? 2.737 -16.026 -7.687 1.00 78.81 183 GLY A O 1
ATOM 1331 N N . ARG A 1 184 ? 4.540 -17.347 -7.603 1.00 83.56 184 ARG A N 1
ATOM 1332 C CA . ARG A 1 184 ? 4.364 -17.655 -6.176 1.00 83.56 184 ARG A CA 1
ATOM 1333 C C . ARG A 1 184 ? 4.576 -16.399 -5.335 1.00 83.56 184 ARG A C 1
ATOM 1335 O O . ARG A 1 184 ? 5.412 -15.560 -5.653 1.00 83.56 184 ARG A O 1
ATOM 1342 N N . ALA A 1 185 ? 3.866 -16.331 -4.215 1.00 80.69 185 ALA A N 1
ATOM 1343 C CA . ALA A 1 185 ? 4.072 -15.297 -3.217 1.00 80.69 185 ALA A CA 1
ATOM 1344 C C . ALA A 1 185 ? 5.541 -15.235 -2.767 1.00 80.69 185 ALA A C 1
ATOM 1346 O O . ALA A 1 185 ? 6.084 -16.224 -2.267 1.00 80.69 185 ALA A O 1
ATOM 1347 N N . ALA A 1 186 ? 6.155 -14.061 -2.902 1.00 83.81 186 ALA A N 1
ATOM 1348 C CA . ALA A 1 186 ? 7.471 -13.769 -2.355 1.00 83.81 186 ALA A CA 1
ATOM 1349 C C . ALA A 1 186 ? 7.344 -13.095 -0.982 1.00 83.81 186 ALA A C 1
ATOM 1351 O O . ALA A 1 186 ? 6.319 -12.493 -0.653 1.00 83.81 186 ALA A O 1
ATOM 1352 N N . ARG A 1 187 ? 8.393 -13.202 -0.161 1.00 87.00 187 ARG A N 1
ATOM 1353 C CA . ARG A 1 187 ? 8.484 -12.395 1.060 1.00 87.00 187 ARG A CA 1
ATOM 1354 C C . ARG A 1 187 ? 8.807 -10.954 0.685 1.00 87.00 187 ARG A C 1
ATOM 1356 O O . ARG A 1 187 ? 9.611 -10.724 -0.212 1.00 87.00 187 ARG A O 1
ATOM 1363 N N . LEU A 1 188 ? 8.226 -10.008 1.422 1.00 89.31 188 LEU A N 1
ATOM 1364 C CA . LEU A 1 188 ? 8.691 -8.626 1.397 1.00 89.31 188 LEU A CA 1
ATOM 1365 C C . LEU A 1 188 ? 10.174 -8.582 1.755 1.00 89.31 188 LEU A C 1
ATOM 1367 O O . LEU A 1 188 ? 10.614 -9.277 2.675 1.00 89.31 188 LEU A O 1
ATOM 1371 N N . ILE A 1 189 ? 10.921 -7.745 1.043 1.00 86.62 189 ILE A N 1
ATOM 1372 C CA . ILE A 1 189 ? 12.307 -7.467 1.396 1.00 86.62 189 ILE A CA 1
ATOM 1373 C C . ILE A 1 189 ? 12.342 -6.785 2.755 1.00 86.62 189 ILE A C 1
ATOM 1375 O O . ILE A 1 189 ? 11.546 -5.896 3.035 1.00 86.62 189 ILE A O 1
ATOM 1379 N N . THR A 1 190 ? 13.288 -7.183 3.590 1.00 80.88 190 THR A N 1
ATOM 1380 C CA . THR A 1 190 ? 13.652 -6.456 4.803 1.00 80.88 190 THR A CA 1
ATOM 1381 C C . THR A 1 190 ? 14.901 -5.655 4.456 1.00 80.88 190 THR A C 1
ATOM 1383 O O . THR A 1 190 ? 15.964 -6.263 4.313 1.00 80.88 190 THR A O 1
ATOM 1386 N N . PRO A 1 191 ? 14.803 -4.328 4.244 1.00 71.88 191 PRO A N 1
ATOM 1387 C CA . PRO A 1 191 ? 15.996 -3.510 4.092 1.00 71.88 191 PRO A CA 1
ATOM 1388 C C . PRO A 1 191 ? 16.867 -3.651 5.347 1.00 71.88 191 PRO A C 1
ATOM 1390 O O . PRO A 1 191 ? 16.315 -3.868 6.432 1.00 71.88 191 PRO A O 1
ATOM 1393 N N . PRO A 1 192 ? 18.198 -3.508 5.232 1.00 69.62 192 PRO A N 1
ATOM 1394 C CA . PRO A 1 192 ? 19.048 -3.368 6.406 1.00 69.62 192 PRO A CA 1
ATOM 1395 C C . PRO A 1 192 ? 18.497 -2.268 7.329 1.00 69.62 192 PRO A C 1
ATOM 1397 O O . PRO A 1 192 ? 17.929 -1.294 6.819 1.00 69.62 192 PRO A O 1
ATOM 1400 N N . PRO A 1 193 ? 18.653 -2.393 8.660 1.00 63.38 193 PRO A N 1
ATOM 1401 C CA . PRO A 1 193 ? 18.304 -1.319 9.580 1.00 63.38 193 PRO A CA 1
ATOM 1402 C C . PRO A 1 193 ? 18.952 -0.012 9.120 1.00 63.38 193 PRO A C 1
ATOM 1404 O O . PRO A 1 193 ? 20.101 -0.018 8.672 1.00 63.38 193 PRO A O 1
ATOM 1407 N N . ALA A 1 194 ? 18.220 1.099 9.213 1.00 57.94 194 ALA A N 1
ATOM 1408 C CA . ALA A 1 194 ? 18.810 2.406 8.965 1.00 57.94 194 ALA A CA 1
ATOM 1409 C C . ALA A 1 194 ? 20.007 2.582 9.912 1.00 57.94 194 ALA A C 1
ATOM 1411 O O . ALA A 1 194 ? 19.866 2.414 11.124 1.00 57.94 194 ALA A O 1
ATOM 1412 N N . VAL A 1 195 ? 21.189 2.868 9.360 1.00 56.00 195 VAL A N 1
ATOM 1413 C CA . VAL A 1 195 ? 22.355 3.225 10.174 1.00 56.00 195 VAL A CA 1
ATOM 1414 C C . VAL A 1 195 ? 21.996 4.527 10.882 1.00 56.00 195 VAL A C 1
ATOM 1416 O O . VAL A 1 195 ? 21.579 5.476 10.217 1.00 56.00 195 VAL A O 1
ATOM 1419 N N . ALA A 1 196 ? 22.078 4.547 12.213 1.00 52.00 196 ALA A N 1
ATOM 1420 C CA . ALA A 1 196 ? 21.880 5.773 12.977 1.00 52.00 196 ALA A CA 1
ATOM 1421 C C . ALA A 1 196 ? 22.861 6.833 12.451 1.00 52.00 196 ALA A C 1
ATOM 1423 O O . ALA A 1 196 ? 24.050 6.541 12.305 1.00 52.00 196 ALA A O 1
ATOM 1424 N N . ALA A 1 197 ? 22.331 8.001 12.087 1.00 47.94 197 ALA A N 1
ATOM 1425 C CA . ALA A 1 197 ? 23.129 9.152 11.680 1.00 47.94 197 ALA A CA 1
ATOM 1426 C C . ALA A 1 197 ? 23.881 9.740 12.878 1.00 47.94 197 ALA A C 1
ATOM 1428 O O . ALA A 1 197 ? 23.303 9.719 13.990 1.00 47.94 197 ALA A O 1
#

Radius of gyr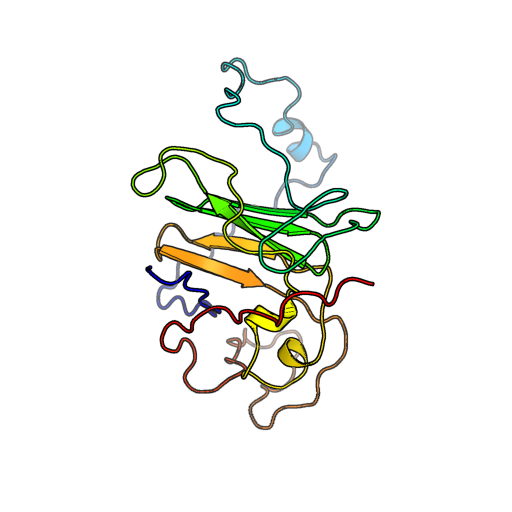ation: 20.47 Å; chains: 1; bounding box: 54×39×53 Å